Protein AF-A0A1J8P2B6-F1 (afdb_monomer_lite)

Organism: NCBI:txid2360

Radius of gyration: 24.92 Å; chains: 1; bounding box: 61×34×61 Å

pLDDT: mean 89.28, std 10.42, range [43.06, 98.06]

Sequence (204 aa):
KIKVTLTLNEAVTLAKVGSNKIMIAGKAFLLTGENNTSTNTLEFVYTIQANDTIGTKDFNIDNQYDITLTDVKDTDGNNIDFSSITSPIQFSKTSLDTNFDIGGGNRITRTNNTYEKTSGAGWNADVTSAKGFVNDGYVIAKIGALGKSMMLGLSSDDTDNSYGSIDYALYADGGIGSKFVIYENGDREKDTGVAYAIGDYMNV

Foldseek 3Di:
DDKDKDFAPFKWFDDPFQPWFAAFLNDTFTWDDDGRDIDRMTMTHDDDDPPDDGDPQRPKPAAPRRGDDDQTATPVSDTDDPNPNPGIPDPPPPPPPQVKDKFLPPQWDDDPPDIDRNDDDAQRIDIHGPDDDDPDDKDKDFAADALDKDKDADAPDPPGSGCLRGQWIWIQHNPVPRFTFIDGNNHTDDTPVDHDDGGDMDMD

Secondary structure (DSSP, 8-state):
-EEEEEEEEEEEE--STTT-EEEETTEEEEE-S-TT-EEEEEEEEE-PPTT----GGGGSB-STTSEE-SS-EETTSPBP--TT--S-B----------EEE-SSTTEEEETTEEEE-S-SSS---EEES---SSS---EEE---SS--EEEEE-S---SSSGGG-SEEEEEEGGGTSEEEEEETTEEEEEEEEE--TT-EEE-

Structure (mmCIF, N/CA/C/O backbone):
data_AF-A0A1J8P2B6-F1
#
_entry.id   AF-A0A1J8P2B6-F1
#
loop_
_atom_site.group_PDB
_atom_site.id
_atom_site.type_symbol
_atom_site.label_atom_id
_atom_site.label_alt_id
_atom_site.label_comp_id
_atom_site.label_asym_id
_atom_site.label_entity_id
_atom_site.label_seq_id
_atom_site.pdbx_PDB_ins_code
_atom_site.Cartn_x
_atom_site.Cartn_y
_atom_site.Cartn_z
_atom_site.occupancy
_atom_site.B_iso_or_equiv
_atom_site.auth_seq_id
_atom_site.auth_comp_id
_atom_site.auth_asym_id
_atom_site.auth_atom_id
_atom_site.pdbx_PDB_model_num
ATOM 1 N N . LYS A 1 1 ? 0.838 -4.331 27.015 1.00 85.81 1 LYS A N 1
ATOM 2 C CA . LYS A 1 1 ? -0.589 -4.476 26.634 1.00 85.81 1 LYS A CA 1
ATOM 3 C C . LYS A 1 1 ? -0.761 -3.823 25.276 1.00 85.81 1 LYS A C 1
ATOM 5 O O . LYS A 1 1 ? -0.204 -2.746 25.105 1.00 85.81 1 LYS A O 1
ATOM 10 N N . ILE A 1 2 ? -1.458 -4.464 24.343 1.00 89.50 2 ILE A N 1
ATOM 11 C CA . ILE A 1 2 ? -1.826 -3.847 23.063 1.00 89.50 2 ILE A CA 1
ATOM 12 C C . ILE A 1 2 ? -3.260 -3.342 23.191 1.00 89.50 2 ILE A C 1
ATOM 14 O O . ILE A 1 2 ? -4.091 -4.002 23.822 1.00 89.50 2 ILE A O 1
ATOM 18 N N . LYS A 1 3 ? -3.506 -2.160 22.627 1.00 93.19 3 LYS A N 1
ATOM 19 C CA . LYS A 1 3 ? -4.821 -1.533 22.536 1.00 93.19 3 LYS A CA 1
ATOM 20 C C . LYS A 1 3 ? -5.216 -1.417 21.071 1.00 93.19 3 LYS A C 1
ATOM 22 O O . LYS A 1 3 ? -4.383 -1.031 20.253 1.00 93.19 3 LYS A O 1
ATOM 27 N N . VAL A 1 4 ? -6.467 -1.732 20.773 1.00 93.06 4 VAL A N 1
ATOM 28 C CA . VAL A 1 4 ? -7.085 -1.527 19.462 1.00 93.06 4 VAL A CA 1
ATOM 29 C C . VAL A 1 4 ? -8.342 -0.705 19.670 1.00 93.06 4 VAL A C 1
ATOM 31 O O . VAL A 1 4 ? -9.144 -1.032 20.541 1.00 93.06 4 VAL A O 1
ATOM 34 N N . THR A 1 5 ? -8.507 0.349 18.880 1.00 94.44 5 THR A N 1
ATOM 35 C CA . THR A 1 5 ? -9.657 1.247 18.982 1.00 94.44 5 THR A CA 1
ATOM 36 C C . THR A 1 5 ? -10.438 1.216 17.681 1.00 94.44 5 THR A C 1
ATOM 38 O O . THR A 1 5 ? -9.877 1.501 16.624 1.00 94.44 5 THR A O 1
ATOM 41 N N . LEU A 1 6 ? -11.728 0.893 17.762 1.00 91.94 6 LEU A N 1
ATOM 42 C CA . LEU A 1 6 ? -12.672 1.113 16.669 1.00 91.94 6 LEU A CA 1
ATOM 43 C C . LEU A 1 6 ? -13.326 2.474 16.875 1.00 91.94 6 LEU A C 1
ATOM 45 O O . LEU A 1 6 ? -13.919 2.712 17.926 1.00 91.94 6 LEU A O 1
ATOM 49 N N . THR A 1 7 ? -13.220 3.350 15.883 1.00 92.19 7 THR A N 1
ATOM 50 C CA . THR A 1 7 ? -13.929 4.631 15.868 1.00 92.19 7 THR A CA 1
ATOM 51 C C . THR A 1 7 ? -15.185 4.482 15.028 1.00 92.19 7 THR A C 1
ATOM 53 O O . THR A 1 7 ? -15.129 3.991 13.902 1.00 92.19 7 THR A O 1
ATOM 56 N N . LEU A 1 8 ? -16.308 4.909 15.582 1.00 90.06 8 LEU A N 1
ATOM 57 C CA . LEU A 1 8 ? -17.627 4.829 14.981 1.00 90.06 8 LEU A CA 1
ATOM 58 C C . LEU A 1 8 ? -18.066 6.231 14.550 1.00 90.06 8 LEU A C 1
ATOM 60 O O . LEU A 1 8 ? -17.819 7.223 15.239 1.00 90.06 8 LEU A O 1
ATOM 64 N N . ASN A 1 9 ? -18.729 6.310 13.400 1.00 86.62 9 ASN A N 1
ATOM 65 C CA . ASN A 1 9 ? -19.345 7.539 12.896 1.00 86.62 9 ASN A CA 1
ATOM 66 C C . ASN A 1 9 ? -20.586 7.952 13.704 1.00 86.62 9 ASN A C 1
ATOM 68 O O . ASN A 1 9 ? -21.011 9.101 13.621 1.00 86.62 9 ASN A O 1
ATOM 72 N N . GLU A 1 10 ? -21.130 7.034 14.498 1.00 88.69 10 GLU A N 1
ATOM 73 C CA . GLU A 1 10 ? -22.276 7.239 15.372 1.00 88.69 10 GLU A CA 1
ATOM 74 C C . GLU A 1 10 ? -21.954 6.779 16.799 1.00 88.69 10 GLU A C 1
ATOM 76 O O . GLU A 1 10 ? -21.106 5.909 17.014 1.00 88.69 10 GLU A O 1
ATOM 81 N N . ALA A 1 11 ? -22.588 7.415 17.785 1.00 91.69 11 ALA A N 1
ATOM 82 C CA . ALA A 1 11 ? -22.408 7.055 19.181 1.00 91.69 11 ALA A CA 1
ATOM 83 C C . ALA A 1 11 ? -23.151 5.755 19.502 1.00 91.69 11 ALA A C 1
ATOM 85 O O . ALA A 1 11 ? -24.275 5.531 19.057 1.00 91.69 11 ALA A O 1
ATOM 86 N N . VAL A 1 12 ? -22.535 4.924 20.335 1.00 95.81 12 VAL A N 1
ATOM 87 C CA . VAL A 1 12 ? -23.112 3.669 20.809 1.00 95.81 12 VAL A CA 1
ATOM 88 C C . VAL A 1 12 ? -23.023 3.588 22.323 1.00 95.81 12 VAL A C 1
ATOM 90 O O . VAL A 1 12 ? -22.132 4.161 22.951 1.00 95.81 12 VAL A O 1
ATOM 93 N N . THR A 1 13 ? -23.949 2.852 22.918 1.00 97.19 13 THR A N 1
ATOM 94 C CA . THR A 1 13 ? -23.970 2.556 24.345 1.00 97.19 13 THR A CA 1
ATOM 95 C C . THR A 1 13 ? -23.213 1.260 24.599 1.00 97.19 13 THR A C 1
ATOM 97 O O . THR A 1 13 ? -23.571 0.203 24.073 1.00 97.19 13 THR A O 1
ATOM 100 N N . LEU A 1 14 ? -22.164 1.332 25.419 1.00 97.44 14 LEU A N 1
ATOM 101 C CA . LEU A 1 14 ? -21.391 0.162 25.815 1.00 97.44 14 LEU A CA 1
ATOM 102 C C . LEU A 1 14 ? -22.247 -0.797 26.643 1.00 97.44 14 LEU A C 1
ATOM 104 O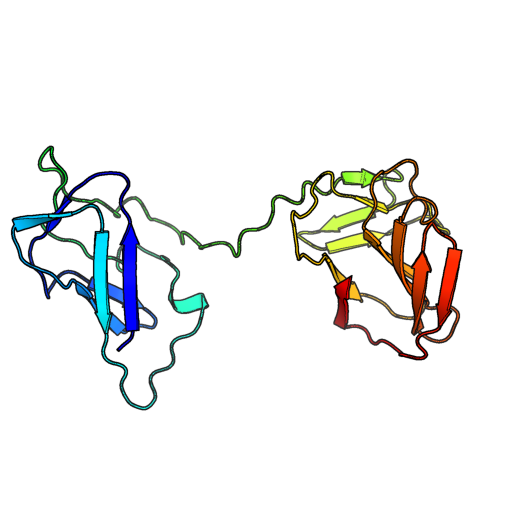 O . LEU A 1 14 ? -22.939 -0.401 27.578 1.00 97.44 14 LEU A O 1
ATOM 108 N N . ALA A 1 15 ? -22.128 -2.084 26.357 1.00 96.62 15 ALA A N 1
ATOM 109 C CA . ALA A 1 15 ? -22.696 -3.151 27.164 1.00 96.62 15 ALA A CA 1
ATOM 110 C C . ALA A 1 15 ? -21.733 -4.332 27.186 1.00 96.62 15 ALA A C 1
ATOM 112 O O . ALA A 1 15 ? -20.833 -4.423 26.348 1.00 96.62 15 ALA A O 1
ATOM 113 N N . LYS A 1 16 ? -21.928 -5.247 28.143 1.00 96.19 16 LYS A N 1
ATOM 114 C CA . LYS A 1 16 ? -21.155 -6.494 28.268 1.00 96.19 16 LYS A CA 1
ATOM 115 C C . LYS A 1 16 ? -19.634 -6.276 28.134 1.00 96.19 16 LYS A C 1
ATOM 117 O O . LYS A 1 16 ? -18.927 -7.086 27.524 1.00 96.19 16 LYS A O 1
ATOM 122 N N . VAL A 1 17 ? -19.127 -5.179 28.709 1.00 96.88 17 VAL A N 1
ATOM 123 C CA . VAL A 1 17 ? -17.687 -4.891 28.797 1.00 96.88 17 VAL A CA 1
ATOM 124 C C . VAL A 1 17 ? -16.968 -6.096 29.418 1.00 96.88 17 VAL A C 1
ATOM 126 O O . VAL A 1 17 ? -17.463 -6.712 30.363 1.00 96.88 17 VAL A O 1
ATOM 129 N N . GLY A 1 18 ? -15.828 -6.481 28.841 1.00 96.19 18 GLY A N 1
ATOM 130 C CA . GLY A 1 18 ? -15.086 -7.693 29.200 1.00 96.19 18 GLY A CA 1
ATOM 131 C C . GLY A 1 18 ? -15.565 -8.988 28.528 1.00 96.19 18 GLY A C 1
ATOM 132 O O . GLY A 1 18 ? -14.848 -9.982 28.588 1.00 96.19 18 GLY A O 1
ATOM 133 N N . SER A 1 19 ? -16.733 -8.999 27.873 1.00 95.75 19 SER A N 1
ATOM 134 C CA . SER A 1 19 ? -17.217 -10.152 27.084 1.00 95.75 19 SER A CA 1
ATOM 135 C C . SER A 1 19 ? -17.173 -9.892 25.580 1.00 95.75 19 SER A C 1
ATOM 137 O O . SER A 1 19 ? -16.807 -10.780 24.810 1.00 95.75 19 SER A O 1
ATOM 139 N N . ASN A 1 20 ? -17.520 -8.670 25.1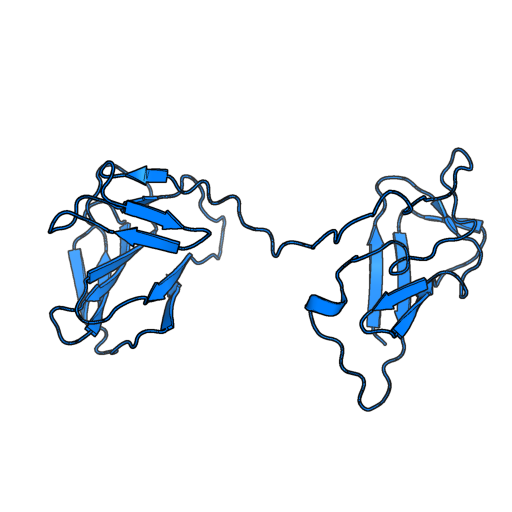68 1.00 96.25 20 ASN A N 1
ATOM 140 C CA . ASN A 1 20 ? -17.340 -8.219 23.790 1.00 96.25 20 ASN A CA 1
ATOM 141 C C . ASN A 1 20 ? -15.858 -8.215 23.424 1.00 96.25 20 ASN A C 1
ATOM 143 O O . ASN A 1 20 ? -15.010 -7.885 24.260 1.00 96.25 20 ASN A O 1
ATOM 147 N N . LYS A 1 21 ? -15.539 -8.617 22.194 1.00 95.88 21 LYS A N 1
ATOM 148 C CA . LYS A 1 21 ? -14.157 -8.903 21.812 1.00 95.88 21 LYS A CA 1
ATOM 149 C C . LYS A 1 21 ? -13.880 -8.677 20.337 1.00 95.88 21 LYS A C 1
ATOM 151 O O . LYS A 1 21 ? -14.782 -8.783 19.509 1.00 95.88 21 LYS A O 1
ATOM 156 N N . ILE A 1 22 ? -12.603 -8.486 20.038 1.00 94.50 22 ILE A N 1
ATOM 157 C CA . ILE A 1 22 ? -12.046 -8.701 18.705 1.00 94.50 22 ILE A CA 1
ATOM 158 C C . ILE A 1 22 ? -11.027 -9.847 18.756 1.00 94.50 22 ILE A C 1
ATOM 160 O O . ILE A 1 22 ? -10.340 -10.023 19.769 1.00 94.50 22 ILE A O 1
ATOM 164 N N . MET A 1 23 ? -10.948 -10.648 17.697 1.00 92.88 23 MET A N 1
ATOM 165 C CA . MET A 1 23 ? -9.997 -11.751 17.566 1.00 92.88 23 MET A CA 1
ATOM 166 C C . MET A 1 23 ? -8.846 -11.328 16.653 1.00 92.88 23 MET A C 1
ATOM 168 O O . MET A 1 23 ? -9.063 -11.021 15.491 1.00 92.88 23 MET A O 1
ATOM 172 N N . ILE A 1 24 ? -7.618 -11.331 17.172 1.00 91.00 24 ILE A N 1
ATOM 173 C CA . ILE A 1 24 ? -6.398 -10.985 16.420 1.00 91.00 24 ILE A CA 1
ATOM 174 C C . ILE A 1 24 ? -5.383 -12.096 16.661 1.00 91.00 24 ILE A C 1
ATOM 176 O O . ILE A 1 24 ? -5.066 -12.395 17.813 1.00 91.00 24 ILE A O 1
ATOM 180 N N . ALA A 1 25 ? -4.895 -12.740 15.599 1.00 90.06 25 ALA A N 1
ATOM 181 C CA . ALA A 1 25 ? -3.984 -13.894 15.683 1.00 90.06 25 ALA A CA 1
ATOM 182 C C . ALA A 1 25 ? -4.503 -15.011 16.623 1.00 90.06 25 ALA A C 1
ATOM 184 O O . ALA A 1 25 ? -3.749 -15.623 17.385 1.00 90.06 25 ALA A O 1
ATOM 185 N N . GLY A 1 26 ? -5.823 -15.232 16.644 1.00 90.62 26 GLY A N 1
ATOM 186 C CA . GLY A 1 26 ? -6.473 -16.185 17.553 1.00 90.62 26 GLY A CA 1
ATOM 187 C C . GLY A 1 26 ? -6.520 -15.752 19.027 1.00 90.62 26 GLY A C 1
ATOM 188 O O . GLY A 1 26 ? -6.878 -16.558 19.887 1.00 90.62 26 GLY A O 1
ATOM 189 N N . LYS A 1 27 ? -6.178 -14.499 19.351 1.00 93.12 27 LYS A N 1
ATOM 190 C CA . LYS A 1 27 ? -6.245 -13.929 20.706 1.00 93.12 27 LYS A CA 1
ATOM 191 C C . LYS A 1 27 ? -7.474 -13.041 20.852 1.00 93.12 27 LYS A C 1
ATOM 193 O O . LYS A 1 27 ? -7.736 -12.211 19.990 1.00 93.12 27 LYS A O 1
ATOM 198 N N . ALA A 1 28 ? -8.193 -13.186 21.963 1.00 95.31 28 ALA A N 1
ATOM 199 C CA . ALA A 1 28 ? -9.337 -12.340 22.284 1.00 95.31 28 ALA A CA 1
ATOM 200 C C . ALA A 1 28 ? -8.873 -11.051 22.975 1.00 95.31 28 ALA A C 1
ATOM 202 O O . ALA A 1 28 ? -8.413 -11.074 24.120 1.00 95.31 28 ALA A O 1
ATOM 203 N N . PHE A 1 29 ? -9.020 -9.927 22.287 1.00 96.88 29 PHE A N 1
ATOM 204 C CA . PHE A 1 29 ? -8.887 -8.597 22.863 1.00 96.88 29 PHE A CA 1
ATOM 205 C C . PHE A 1 29 ? -10.258 -8.195 23.382 1.00 96.88 29 PHE A C 1
ATOM 207 O O . PHE A 1 29 ? -11.225 -8.183 22.623 1.00 96.88 29 PHE A O 1
ATOM 214 N N . LEU A 1 30 ? -10.356 -7.903 24.673 1.00 97.88 30 LEU A N 1
ATOM 215 C CA . LEU A 1 30 ? -11.641 -7.690 25.333 1.00 97.88 30 LEU A CA 1
ATOM 216 C C . LEU A 1 30 ? -11.968 -6.202 25.390 1.00 97.88 30 LEU A C 1
ATOM 218 O O . LEU A 1 30 ? -11.081 -5.391 25.665 1.00 97.88 30 LEU A O 1
ATOM 222 N N . LEU A 1 31 ? -13.238 -5.871 25.156 1.00 98.06 31 LEU A N 1
ATOM 223 C CA . LEU A 1 31 ? -13.767 -4.517 25.276 1.00 98.06 31 LEU A CA 1
ATOM 224 C C . LEU A 1 31 ? -13.522 -3.998 26.695 1.00 98.06 31 LEU A C 1
ATOM 226 O O . LEU A 1 31 ? -13.827 -4.692 27.670 1.00 98.06 31 LEU A O 1
ATOM 230 N N . THR A 1 32 ? -13.009 -2.778 26.799 1.00 97.75 32 THR A N 1
ATOM 231 C CA . THR A 1 32 ? -12.826 -2.032 28.047 1.00 97.75 32 THR A CA 1
ATOM 232 C C . THR A 1 32 ? -13.800 -0.853 28.119 1.00 97.75 32 THR A C 1
ATOM 234 O O . THR A 1 32 ? -14.483 -0.529 27.149 1.00 97.75 32 THR A O 1
ATOM 237 N N . GLY A 1 33 ? -13.900 -0.231 29.296 1.00 96.56 33 GLY A N 1
ATOM 238 C CA . GLY A 1 33 ? -14.808 0.887 29.559 1.00 96.56 33 GLY A CA 1
ATOM 239 C C . GLY A 1 33 ? -15.795 0.577 30.680 1.00 96.56 33 GLY A C 1
ATOM 240 O O . GLY A 1 33 ? -15.552 -0.300 31.509 1.00 96.56 33 GLY A O 1
ATOM 241 N N . GLU A 1 34 ? -16.906 1.302 30.701 1.00 97.56 34 GLU A N 1
ATOM 242 C CA . GLU A 1 34 ? -17.990 1.131 31.665 1.00 97.56 34 GLU A CA 1
ATOM 243 C C . GLU A 1 34 ? -19.299 0.858 30.912 1.00 97.56 34 GLU A C 1
ATOM 245 O O . GLU A 1 34 ? -19.566 1.436 29.859 1.00 97.56 34 GLU A O 1
ATOM 250 N N . ASN A 1 35 ? -20.105 -0.085 31.408 1.00 97.31 35 ASN A N 1
ATOM 251 C CA . ASN A 1 35 ? -21.402 -0.371 30.794 1.00 97.31 35 ASN A CA 1
ATOM 252 C C . ASN A 1 35 ? -22.323 0.853 30.919 1.00 97.31 35 ASN A C 1
ATOM 254 O O . ASN A 1 35 ? -22.319 1.539 31.939 1.00 97.31 35 ASN A O 1
ATOM 258 N N . ASN A 1 36 ? -23.182 1.054 29.923 1.00 96.50 36 ASN A N 1
ATOM 259 C CA . ASN A 1 36 ? -24.103 2.184 29.778 1.00 96.50 36 ASN A CA 1
ATOM 260 C C . ASN A 1 36 ? -23.432 3.530 29.460 1.00 96.50 36 ASN A C 1
ATOM 262 O O . ASN A 1 36 ? -24.108 4.557 29.414 1.00 96.50 36 ASN A O 1
ATOM 266 N N . THR A 1 37 ? -22.122 3.550 29.202 1.00 97.56 37 THR A N 1
ATOM 267 C CA . THR A 1 37 ? -21.448 4.738 28.671 1.00 97.56 37 THR A CA 1
ATOM 268 C C . THR A 1 37 ? -21.761 4.901 27.187 1.00 97.56 37 THR A C 1
ATOM 270 O O . THR A 1 37 ? -21.592 3.959 26.416 1.00 97.56 37 THR A O 1
ATOM 273 N N . SER A 1 38 ? -22.177 6.104 26.785 1.00 96.56 38 SER A N 1
ATOM 274 C CA . SER A 1 38 ? -22.273 6.489 25.375 1.00 96.56 38 SER A CA 1
ATOM 275 C C . SER A 1 38 ? -20.911 6.958 24.863 1.00 96.56 38 SER A C 1
ATOM 277 O O . SER A 1 38 ? -20.234 7.750 25.524 1.00 96.56 38 SER A O 1
ATOM 279 N N . THR A 1 39 ? -20.481 6.440 23.716 1.00 96.94 39 THR A N 1
ATOM 280 C CA . THR A 1 39 ? -19.164 6.717 23.133 1.00 96.94 39 THR A CA 1
ATOM 281 C C . THR A 1 39 ? -19.168 6.493 21.624 1.00 96.94 39 THR A C 1
ATOM 283 O O . THR A 1 39 ? -19.911 5.666 21.108 1.00 96.94 39 THR A O 1
ATOM 286 N N . ASN A 1 40 ? -18.283 7.185 20.913 1.00 96.00 40 ASN A N 1
ATOM 287 C CA . ASN A 1 40 ? -17.989 6.938 19.498 1.00 96.00 40 ASN A CA 1
ATOM 288 C C . ASN A 1 40 ? -16.766 6.029 19.314 1.00 96.00 40 ASN A C 1
ATOM 290 O O . ASN A 1 40 ? -16.273 5.872 18.200 1.00 96.00 40 ASN A O 1
ATOM 294 N N . THR A 1 41 ? -16.219 5.470 20.395 1.00 95.69 41 THR A N 1
ATOM 295 C CA . THR A 1 41 ? -15.043 4.600 20.341 1.00 95.69 41 THR A CA 1
ATOM 296 C C . THR A 1 41 ? -15.226 3.337 21.169 1.00 95.69 41 THR A C 1
ATOM 298 O O . THR A 1 41 ? -15.752 3.373 22.281 1.00 95.69 41 THR A O 1
ATOM 301 N N . LEU A 1 42 ? -14.745 2.216 20.632 1.00 96.44 42 LEU A N 1
ATOM 302 C CA . LEU A 1 42 ? -14.662 0.932 21.322 1.00 96.44 42 LEU A CA 1
ATOM 303 C C . LEU A 1 42 ? -13.184 0.569 21.497 1.00 96.44 42 LEU A C 1
ATOM 305 O O . LEU A 1 42 ? -12.490 0.333 20.507 1.00 96.44 42 LEU A O 1
ATOM 309 N N . GLU A 1 43 ? -12.692 0.536 22.737 1.00 97.50 43 GLU A N 1
ATOM 310 C CA . GLU A 1 43 ? -11.313 0.140 23.050 1.00 97.50 43 GLU A CA 1
ATOM 311 C C . GLU A 1 43 ? -11.263 -1.342 23.446 1.00 97.50 43 GLU A C 1
ATOM 313 O O . GLU A 1 43 ? -11.948 -1.775 24.370 1.00 97.50 43 GLU A O 1
ATOM 318 N N . PHE A 1 44 ? -10.417 -2.120 22.776 1.00 97.38 44 PHE A N 1
ATOM 319 C CA . PHE A 1 44 ? -10.171 -3.526 23.077 1.00 97.38 44 PHE A CA 1
ATOM 320 C C . PHE A 1 44 ? -8.725 -3.726 23.506 1.00 97.38 44 PHE A C 1
ATOM 322 O O . PHE A 1 44 ? -7.792 -3.220 22.875 1.00 97.38 44 PHE A O 1
ATOM 329 N N . VAL A 1 45 ? -8.523 -4.491 24.577 1.00 96.69 45 VAL A N 1
ATOM 330 C CA . VAL A 1 45 ? -7.200 -4.672 25.177 1.00 96.69 45 VAL A CA 1
ATOM 331 C C . VAL A 1 45 ? -6.850 -6.143 25.305 1.00 96.69 45 VAL A C 1
ATOM 333 O O . VAL A 1 45 ? -7.649 -6.961 25.761 1.00 96.69 45 VAL A O 1
ATOM 336 N N . TYR A 1 46 ? -5.598 -6.458 24.976 1.00 96.81 46 TYR A N 1
ATOM 337 C CA . TYR A 1 46 ? -4.983 -7.745 25.270 1.00 96.81 46 TYR A CA 1
ATOM 338 C C . TYR A 1 46 ? -3.628 -7.563 25.963 1.00 96.81 46 TYR A C 1
ATOM 340 O O . TYR A 1 46 ? -2.835 -6.658 25.662 1.00 96.81 46 TYR A O 1
ATOM 348 N N . THR A 1 47 ? -3.356 -8.431 26.935 1.00 95.44 47 THR A N 1
ATOM 349 C CA . THR A 1 47 ? -2.055 -8.488 27.606 1.00 95.44 47 THR A CA 1
ATOM 350 C C . THR A 1 47 ? -1.217 -9.561 26.934 1.00 95.44 47 THR A C 1
ATOM 352 O O . THR A 1 47 ? -1.518 -10.740 27.079 1.00 95.44 47 THR A O 1
ATOM 355 N N . ILE A 1 48 ? -0.174 -9.130 26.226 1.00 91.62 48 ILE A N 1
ATOM 356 C CA . ILE A 1 48 ? 0.768 -10.003 25.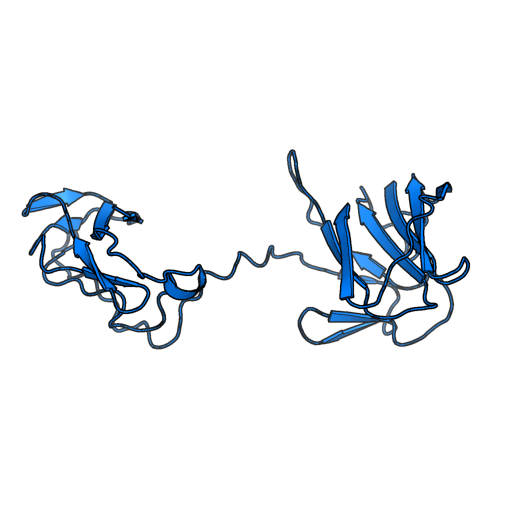522 1.00 91.62 48 ILE A CA 1
ATOM 357 C C . ILE A 1 48 ? 1.431 -10.972 26.496 1.00 91.62 48 ILE A C 1
ATOM 359 O O . ILE A 1 48 ? 1.892 -10.566 27.565 1.00 91.62 48 ILE A O 1
ATOM 363 N N . GLN A 1 49 ? 1.463 -12.235 26.098 1.00 93.00 49 GLN A N 1
ATOM 364 C CA . GLN A 1 49 ? 2.134 -13.334 26.771 1.00 93.00 49 GLN A CA 1
ATOM 365 C C . GLN A 1 49 ? 3.459 -13.651 26.066 1.00 93.00 49 GLN A C 1
ATOM 367 O O . GLN A 1 49 ? 3.684 -13.287 24.908 1.00 93.00 49 GLN A O 1
ATOM 372 N N . ALA A 1 50 ? 4.358 -14.344 26.766 1.00 92.25 50 ALA A N 1
ATOM 373 C CA . ALA A 1 50 ? 5.584 -14.838 26.150 1.00 92.25 50 ALA A CA 1
ATOM 374 C C . ALA A 1 50 ? 5.248 -15.738 24.946 1.00 92.25 50 ALA A C 1
ATOM 376 O O . ALA A 1 50 ? 4.379 -16.603 25.042 1.00 92.25 50 ALA A O 1
ATOM 377 N N . ASN A 1 51 ? 5.975 -15.550 23.840 1.00 90.00 51 ASN A N 1
ATOM 378 C CA . ASN A 1 51 ? 5.811 -16.269 22.568 1.00 90.00 51 ASN A CA 1
ATOM 379 C C . ASN A 1 51 ? 4.540 -15.947 21.765 1.00 90.00 51 ASN A C 1
ATOM 381 O O . ASN A 1 51 ? 4.268 -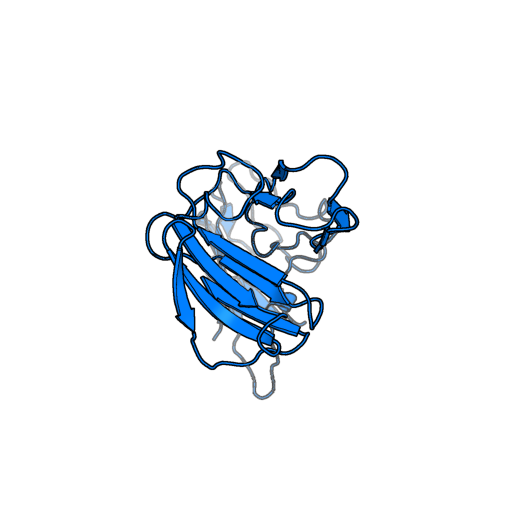16.623 20.770 1.00 90.00 51 ASN A O 1
ATOM 385 N N . ASP A 1 52 ? 3.775 -14.918 22.130 1.00 92.19 52 ASP A N 1
ATOM 386 C CA . ASP A 1 52 ? 2.739 -14.426 21.226 1.00 92.19 52 ASP A CA 1
ATOM 387 C C . ASP A 1 52 ? 3.365 -13.903 19.928 1.00 92.19 52 ASP A C 1
ATOM 389 O O . ASP A 1 52 ? 4.320 -13.127 19.936 1.00 92.19 52 ASP A O 1
ATOM 393 N N . THR A 1 53 ? 2.797 -14.329 18.803 1.00 90.31 53 THR A N 1
ATOM 394 C CA . THR A 1 53 ? 3.147 -13.840 17.468 1.00 90.31 53 THR A CA 1
ATOM 395 C C . THR A 1 53 ? 1.933 -13.104 16.922 1.00 90.31 53 THR A C 1
ATOM 397 O O . THR A 1 53 ? 0.896 -13.723 16.705 1.00 90.31 53 THR A O 1
ATOM 400 N N . ILE A 1 54 ? 2.051 -11.787 16.748 1.00 88.62 54 ILE A N 1
ATOM 401 C CA . ILE A 1 54 ? 1.012 -10.933 16.163 1.00 88.62 54 ILE A CA 1
ATOM 402 C C . ILE A 1 54 ? 1.668 -10.137 15.036 1.00 88.62 54 ILE A C 1
ATOM 404 O O . ILE A 1 54 ? 2.518 -9.280 15.286 1.00 88.62 54 ILE A O 1
ATOM 408 N N . GLY A 1 55 ? 1.317 -10.463 13.798 1.00 84.12 55 GLY A N 1
ATOM 409 C CA . GLY A 1 55 ? 1.781 -9.792 12.591 1.00 84.12 55 GLY A CA 1
ATOM 410 C C . GLY A 1 55 ? 0.744 -8.822 12.031 1.00 84.12 55 GLY A C 1
ATOM 411 O O . GLY A 1 55 ? -0.405 -8.775 12.457 1.00 84.12 55 GLY A O 1
ATOM 412 N N . THR A 1 56 ? 1.139 -8.055 11.017 1.00 79.06 56 THR A N 1
ATOM 413 C CA . THR A 1 56 ? 0.273 -7.050 10.375 1.00 79.06 56 THR A CA 1
ATOM 414 C C . THR A 1 56 ? -0.978 -7.647 9.732 1.00 79.06 56 THR A C 1
ATOM 416 O O . THR A 1 56 ? -2.037 -7.037 9.789 1.00 79.06 56 THR A O 1
ATOM 419 N N . LYS A 1 57 ? -0.875 -8.854 9.162 1.00 81.19 57 LYS A N 1
ATOM 420 C CA . LYS A 1 57 ? -2.006 -9.573 8.553 1.00 81.19 57 LYS A CA 1
ATOM 421 C C . LYS A 1 57 ? -3.094 -9.967 9.556 1.00 81.19 57 LYS A C 1
ATOM 423 O O . LYS A 1 57 ? -4.231 -10.164 9.158 1.00 81.19 57 LYS A O 1
ATOM 428 N N . ASP A 1 58 ? -2.739 -10.097 10.834 1.00 86.25 58 ASP A N 1
ATOM 429 C CA . ASP A 1 58 ? -3.639 -10.624 11.859 1.00 86.25 58 ASP A CA 1
ATOM 430 C C . ASP A 1 58 ? -4.647 -9.569 12.349 1.00 86.25 58 ASP A C 1
ATOM 432 O O . ASP A 1 58 ? -5.528 -9.891 13.140 1.00 86.25 58 ASP A O 1
ATOM 436 N N . PHE A 1 59 ? -4.508 -8.317 11.893 1.00 85.81 59 PHE A N 1
ATOM 437 C CA . PHE A 1 59 ? -5.421 -7.204 12.170 1.00 85.81 59 PHE A CA 1
ATOM 438 C C . PHE A 1 59 ? -6.518 -7.034 11.105 1.00 85.81 59 PHE A C 1
ATOM 440 O O . PHE A 1 59 ? -7.294 -6.082 11.182 1.00 85.81 59 PHE A O 1
ATOM 447 N N . ASN A 1 60 ? -6.581 -7.914 10.102 1.00 81.56 60 ASN A N 1
ATOM 448 C CA . ASN A 1 60 ? -7.673 -7.911 9.132 1.00 81.56 60 ASN A CA 1
ATOM 449 C C . ASN A 1 60 ? -8.983 -8.393 9.775 1.00 81.56 60 ASN A C 1
ATOM 451 O O . ASN A 1 60 ? -8.966 -9.219 10.685 1.00 81.56 60 ASN A O 1
ATOM 455 N N . ILE A 1 61 ? -10.115 -7.889 9.272 1.00 82.81 61 ILE A N 1
ATOM 456 C CA . ILE A 1 61 ? -11.447 -8.415 9.592 1.00 82.81 61 ILE A CA 1
ATOM 457 C C . ILE A 1 61 ? -11.822 -9.349 8.442 1.00 82.81 61 ILE A C 1
ATOM 459 O O . ILE A 1 61 ? -12.321 -8.920 7.399 1.00 82.81 61 ILE A O 1
ATOM 463 N N . ASP A 1 62 ? -11.511 -10.625 8.612 1.00 74.94 62 ASP A N 1
ATOM 464 C CA . ASP A 1 62 ? -11.643 -11.664 7.601 1.00 74.94 62 ASP A CA 1
ATOM 465 C C . ASP A 1 62 ? -13.040 -12.312 7.604 1.00 74.94 62 ASP A C 1
ATOM 467 O O . ASP A 1 62 ? -13.479 -12.846 6.582 1.00 74.94 62 ASP A O 1
ATOM 471 N N . ASN A 1 63 ? -13.741 -12.290 8.744 1.00 79.00 63 ASN A N 1
ATOM 472 C CA . ASN A 1 63 ? -15.062 -12.903 8.911 1.00 79.00 63 ASN A CA 1
ATOM 473 C C . ASN A 1 63 ? -15.848 -12.339 10.120 1.00 79.00 63 ASN A C 1
ATOM 475 O O . ASN A 1 63 ? -15.308 -11.638 10.975 1.00 79.00 63 ASN A O 1
ATOM 479 N N . GLN A 1 64 ? -17.127 -12.715 10.238 1.00 76.62 64 GLN A N 1
ATOM 480 C CA . GLN A 1 64 ? -18.033 -12.270 11.313 1.00 76.62 64 GLN A CA 1
ATOM 481 C C . GLN A 1 64 ? -17.598 -12.628 12.752 1.00 76.62 64 GLN A C 1
ATOM 483 O O . GLN A 1 64 ? -18.161 -12.100 13.707 1.00 76.62 64 GLN A O 1
ATOM 488 N N . TYR A 1 65 ? -16.645 -13.544 12.944 1.00 81.56 65 TYR A N 1
ATOM 489 C CA . TYR A 1 65 ? -16.155 -13.928 14.273 1.00 81.56 65 TYR A CA 1
ATOM 490 C C . TYR A 1 65 ? -14.978 -13.073 14.747 1.00 81.56 65 TYR A C 1
ATOM 492 O O . TYR A 1 65 ? -14.613 -13.149 15.925 1.00 81.56 65 TYR A O 1
ATOM 500 N N . ASP A 1 66 ? -14.408 -12.245 13.869 1.00 88.81 66 ASP A N 1
ATOM 501 C CA . ASP A 1 66 ? -13.265 -11.401 14.214 1.00 88.81 66 ASP A CA 1
ATOM 502 C C . ASP A 1 66 ? -13.673 -10.221 15.090 1.00 88.81 66 ASP A C 1
ATOM 504 O O . ASP A 1 66 ? -12.867 -9.737 15.880 1.00 88.81 66 ASP A O 1
ATOM 508 N N . ILE A 1 67 ? -14.938 -9.803 15.024 1.00 90.44 67 ILE A N 1
ATOM 509 C CA . ILE A 1 67 ? -15.527 -8.822 15.932 1.00 90.44 67 ILE A CA 1
ATOM 510 C C . ILE A 1 67 ? -16.833 -9.396 16.470 1.00 90.44 67 ILE A C 1
ATOM 512 O O . ILE A 1 67 ? -17.781 -9.635 15.732 1.00 90.44 67 ILE A O 1
ATOM 516 N N . THR A 1 68 ? -16.902 -9.601 17.783 1.00 90.94 68 THR A N 1
ATOM 517 C CA . THR A 1 68 ? -18.124 -10.033 18.464 1.00 90.94 68 THR A CA 1
ATOM 518 C C . THR A 1 68 ? -18.601 -8.922 19.385 1.00 90.94 68 THR A C 1
ATOM 520 O O . THR A 1 68 ? -18.021 -8.709 20.455 1.00 90.94 68 THR A O 1
ATOM 523 N N . LEU A 1 69 ? -19.675 -8.245 18.975 1.00 91.44 69 LEU A N 1
ATOM 524 C CA . LEU A 1 69 ? -20.403 -7.284 19.797 1.00 91.44 69 LEU A CA 1
ATOM 525 C C . LEU A 1 69 ? -21.793 -7.828 20.109 1.00 91.44 69 LEU A C 1
ATOM 527 O O . LEU A 1 69 ? -22.511 -8.318 19.245 1.00 91.44 69 LEU A O 1
ATOM 531 N N . THR A 1 70 ? -22.173 -7.764 21.372 1.00 91.38 70 THR A N 1
ATOM 532 C CA . THR A 1 70 ? -23.472 -8.181 21.876 1.00 91.38 70 THR A CA 1
ATOM 533 C C . THR A 1 70 ? -23.986 -7.094 22.801 1.00 91.38 70 THR A C 1
ATOM 535 O O . THR A 1 70 ? -23.281 -6.679 23.725 1.00 91.38 70 THR A O 1
ATOM 538 N N . ASP A 1 71 ? -25.216 -6.653 22.542 1.00 92.44 71 ASP A N 1
ATOM 539 C CA . ASP A 1 71 ? -25.927 -5.582 23.252 1.00 92.44 71 ASP A CA 1
ATOM 540 C C . ASP A 1 71 ? -25.235 -4.209 23.253 1.00 92.44 71 ASP A C 1
ATOM 542 O O . ASP A 1 71 ? -25.683 -3.307 23.954 1.00 92.44 71 ASP A O 1
ATOM 546 N N . VAL A 1 72 ? -24.180 -4.023 22.454 1.00 91.75 72 VAL A N 1
ATOM 547 C CA . VAL A 1 72 ? -23.676 -2.685 22.120 1.00 91.75 72 VAL A CA 1
ATOM 548 C C . VAL A 1 72 ? -24.619 -2.101 21.078 1.00 91.75 72 VAL A C 1
ATOM 550 O O . VAL A 1 72 ? -24.774 -2.686 20.002 1.00 91.75 72 VAL A O 1
ATOM 553 N N . LYS A 1 73 ? -25.268 -0.989 21.426 1.00 92.00 73 LYS A N 1
ATOM 554 C CA . LYS A 1 73 ? -26.394 -0.443 20.663 1.00 92.00 73 LYS A CA 1
ATOM 555 C C . LYS A 1 73 ? -26.181 1.000 20.251 1.00 92.00 73 LYS A C 1
ATOM 557 O O . LYS A 1 73 ? -25.603 1.756 21.025 1.00 92.00 73 LYS A O 1
ATOM 562 N N . ASP A 1 74 ? -26.671 1.372 19.077 1.00 90.31 74 ASP A N 1
ATOM 563 C CA . ASP A 1 74 ? -26.741 2.769 18.637 1.00 90.31 74 ASP A CA 1
ATOM 564 C C . ASP A 1 74 ? -27.787 3.578 19.434 1.00 90.31 74 ASP A C 1
ATOM 566 O O . ASP A 1 74 ? -28.398 3.081 20.392 1.00 90.31 74 ASP A O 1
ATOM 570 N N . THR A 1 75 ? -27.984 4.845 19.055 1.00 85.94 75 THR A N 1
ATOM 571 C CA . THR A 1 75 ? -28.971 5.717 19.713 1.00 85.94 75 THR A CA 1
ATOM 572 C C . THR A 1 75 ? -30.423 5.309 19.466 1.00 85.94 75 THR A C 1
ATOM 574 O O . THR A 1 75 ? -31.288 5.646 20.275 1.00 85.94 75 THR A O 1
ATOM 577 N N . ASP A 1 76 ? -30.675 4.532 18.415 1.00 88.00 76 ASP A N 1
ATOM 578 C CA . ASP A 1 76 ? -31.991 4.000 18.057 1.00 88.00 76 ASP A CA 1
ATOM 579 C C . ASP A 1 76 ? -32.269 2.631 18.716 1.00 88.00 76 ASP A C 1
ATOM 581 O O . ASP A 1 76 ? -33.379 2.097 18.640 1.00 88.00 76 ASP A O 1
ATOM 585 N N . GLY A 1 77 ? -31.284 2.069 19.426 1.00 86.56 77 GLY A N 1
ATOM 586 C CA . GLY A 1 77 ? -31.376 0.789 20.123 1.00 86.56 77 GLY A CA 1
ATOM 587 C C . GLY A 1 77 ? -31.066 -0.434 19.253 1.00 86.56 77 GLY A C 1
ATOM 588 O O . GLY A 1 77 ? -31.276 -1.565 19.718 1.00 86.56 77 GLY A O 1
ATOM 589 N N . ASN A 1 78 ? -30.560 -0.237 18.034 1.00 87.81 78 ASN A N 1
ATOM 590 C CA . ASN A 1 78 ? -30.140 -1.317 17.148 1.00 87.81 78 ASN A CA 1
ATOM 591 C C . ASN A 1 78 ? -28.784 -1.862 17.585 1.00 87.81 78 ASN A C 1
ATOM 593 O O . ASN A 1 78 ? -27.895 -1.118 17.994 1.00 87.81 78 ASN A O 1
ATOM 597 N N . ASN A 1 79 ? -28.606 -3.176 17.468 1.00 87.00 79 ASN A N 1
ATOM 598 C CA . ASN A 1 79 ? -27.296 -3.783 17.657 1.00 87.00 79 ASN A CA 1
ATOM 599 C C . ASN A 1 79 ? -26.392 -3.448 16.468 1.00 87.00 79 ASN A C 1
ATOM 601 O O . ASN A 1 79 ? -26.847 -3.428 15.325 1.00 87.00 79 ASN A O 1
ATOM 605 N N . ILE A 1 80 ? -25.098 -3.292 16.731 1.00 84.44 80 ILE A N 1
ATOM 606 C CA . ILE A 1 80 ? -24.098 -3.256 15.663 1.00 84.44 80 ILE A CA 1
ATOM 607 C C . ILE A 1 80 ? -24.022 -4.651 15.030 1.00 84.44 80 ILE A C 1
ATOM 609 O O . ILE A 1 80 ? -23.681 -5.622 15.709 1.00 84.44 80 ILE A O 1
ATOM 613 N N . ASP A 1 81 ? -24.345 -4.745 13.741 1.00 76.81 81 ASP A N 1
ATOM 614 C CA . ASP A 1 81 ? -24.399 -6.005 13.004 1.00 76.81 81 ASP A CA 1
ATOM 615 C C . ASP A 1 81 ? -23.250 -6.120 11.991 1.00 76.81 81 ASP A C 1
ATOM 617 O O . ASP A 1 81 ? -23.127 -5.320 11.064 1.00 76.81 81 ASP A O 1
ATOM 621 N N . PHE A 1 82 ? -22.421 -7.151 12.163 1.00 77.19 82 PHE A N 1
ATOM 622 C CA . PHE A 1 82 ? -21.331 -7.511 11.250 1.00 77.19 82 PHE A CA 1
ATOM 623 C C . PHE A 1 82 ? -21.642 -8.769 10.421 1.00 77.19 82 PHE A C 1
ATOM 625 O O . PHE A 1 82 ? -20.764 -9.275 9.723 1.00 77.19 82 PHE A O 1
ATOM 632 N N . SER A 1 83 ? -22.873 -9.291 10.477 1.00 74.62 83 SER A N 1
ATOM 633 C CA . SER A 1 83 ? -23.281 -10.522 9.780 1.00 74.62 83 SER A CA 1
ATOM 634 C C . SER A 1 83 ? -23.200 -10.423 8.252 1.00 74.62 83 SER A C 1
ATOM 636 O O . SER A 1 83 ? -23.092 -11.438 7.565 1.00 74.62 83 SER A O 1
ATOM 638 N N . SER A 1 84 ? -23.198 -9.203 7.707 1.00 68.94 84 SER A N 1
ATOM 639 C CA . SER A 1 84 ? -23.019 -8.935 6.277 1.00 68.94 84 SER A CA 1
ATOM 640 C C . SER A 1 84 ? -21.564 -9.053 5.801 1.00 68.94 84 SER A C 1
ATOM 642 O O . SER A 1 84 ? -21.320 -9.063 4.593 1.00 68.94 84 SER A O 1
ATOM 644 N N . ILE A 1 85 ? -20.590 -9.185 6.713 1.00 69.94 85 ILE A N 1
ATOM 645 C CA . ILE A 1 85 ? -19.183 -9.429 6.370 1.00 69.94 85 ILE A CA 1
ATOM 646 C C . ILE A 1 85 ? -19.016 -10.904 5.988 1.00 69.94 85 ILE A C 1
ATOM 648 O O . ILE A 1 85 ? -18.719 -11.767 6.816 1.00 69.94 85 ILE A O 1
ATOM 652 N N . THR A 1 86 ? -19.213 -11.200 4.704 1.00 67.81 86 THR A N 1
ATOM 653 C CA . THR A 1 86 ? -19.083 -12.558 4.144 1.00 67.81 86 THR A CA 1
ATOM 654 C C . THR A 1 86 ? -17.712 -12.842 3.530 1.00 67.81 86 THR A C 1
ATOM 656 O O . THR A 1 86 ? -17.442 -13.974 3.133 1.00 67.81 86 THR A O 1
ATOM 659 N N . SER A 1 87 ? -16.865 -11.819 3.426 1.00 66.62 87 SER A N 1
ATOM 660 C CA . SER A 1 87 ? -15.527 -11.879 2.840 1.00 66.62 87 SER A CA 1
ATOM 661 C C . SER A 1 87 ? -14.594 -10.936 3.597 1.00 66.62 87 SER A C 1
ATOM 663 O O . SER A 1 87 ? -15.081 -9.943 4.144 1.00 66.62 87 SER A O 1
ATOM 665 N N . PRO A 1 88 ? -13.272 -11.177 3.570 1.00 64.19 88 PRO A N 1
ATOM 666 C CA . PRO A 1 88 ? -12.316 -10.288 4.200 1.00 64.19 88 PRO A CA 1
ATOM 667 C C . PRO A 1 88 ? -12.457 -8.837 3.763 1.00 64.19 88 PRO A C 1
ATOM 669 O O . PRO A 1 88 ? -12.249 -8.505 2.592 1.00 64.19 88 PRO A O 1
ATOM 672 N N . ILE A 1 89 ? -12.742 -7.961 4.725 1.00 63.69 89 ILE A N 1
ATOM 673 C CA . ILE A 1 89 ? -12.502 -6.531 4.574 1.00 63.69 89 ILE A CA 1
ATOM 674 C C . ILE A 1 89 ? -11.019 -6.360 4.855 1.00 63.69 89 ILE A C 1
ATOM 676 O O . ILE A 1 89 ? -10.584 -6.112 5.981 1.00 63.69 89 ILE A O 1
ATOM 680 N N . GLN A 1 90 ? -10.215 -6.564 3.814 1.00 54.12 90 GLN A N 1
ATOM 681 C CA . GLN A 1 90 ? -8.814 -6.214 3.912 1.00 54.12 90 GLN A CA 1
ATOM 682 C C . GLN A 1 90 ? -8.747 -4.711 4.159 1.00 54.12 90 GLN A C 1
ATOM 684 O O . GLN A 1 90 ? -9.259 -3.921 3.362 1.00 54.12 90 GLN A O 1
ATOM 689 N N . PHE A 1 91 ? -8.053 -4.310 5.225 1.00 50.12 91 PHE A N 1
ATOM 690 C CA . PHE A 1 91 ? -7.395 -3.016 5.223 1.00 50.12 91 PHE A CA 1
ATOM 691 C C . PHE A 1 91 ? -6.342 -3.128 4.133 1.00 50.12 91 PHE A C 1
ATOM 693 O O . PHE A 1 91 ? -5.192 -3.488 4.391 1.00 50.12 91 PHE A O 1
ATOM 700 N N . SER A 1 92 ? -6.762 -2.943 2.875 1.00 43.06 92 SER A N 1
ATOM 701 C CA . SER A 1 92 ? -5.827 -2.819 1.778 1.00 43.06 92 SER A CA 1
ATOM 702 C C . SER A 1 92 ? -4.849 -1.778 2.275 1.00 43.06 92 SER A C 1
ATOM 704 O O . SER A 1 92 ? -5.279 -0.675 2.620 1.00 43.06 92 SER A O 1
ATOM 706 N N . LYS A 1 93 ? -3.571 -2.148 2.401 1.00 44.84 93 LYS A N 1
ATOM 707 C CA . LYS A 1 93 ? -2.472 -1.191 2.400 1.00 44.84 93 LYS A CA 1
ATOM 708 C C . LYS A 1 93 ? -2.861 -0.235 1.301 1.00 44.84 93 LYS A C 1
ATOM 710 O O . LYS A 1 93 ? -2.882 -0.724 0.174 1.00 44.84 93 LYS A O 1
ATOM 715 N N . THR A 1 94 ? -3.363 0.955 1.662 1.00 44.34 94 THR A N 1
ATOM 716 C CA . THR A 1 94 ? -4.201 1.774 0.783 1.00 44.34 94 THR A CA 1
ATOM 717 C C . THR A 1 94 ? -3.519 1.706 -0.553 1.00 44.34 94 THR A C 1
ATOM 719 O O . THR A 1 94 ? -2.373 2.151 -0.651 1.00 44.34 94 THR A O 1
ATOM 722 N N . SER A 1 95 ? -4.102 0.976 -1.514 1.00 49.47 95 SER A N 1
ATOM 723 C CA . SER A 1 95 ? -3.565 1.064 -2.854 1.00 49.47 95 SER A CA 1
ATOM 724 C C . SER A 1 95 ? -3.871 2.509 -3.125 1.00 49.47 95 SER A C 1
ATOM 726 O O . SER A 1 95 ? -5.043 2.855 -3.266 1.00 49.47 95 SER A O 1
ATOM 728 N N . LEU A 1 96 ? -2.850 3.365 -3.005 1.00 53.56 96 LEU A N 1
ATOM 729 C CA . LEU A 1 96 ? -2.930 4.715 -3.506 1.00 53.56 96 LEU A CA 1
ATOM 730 C C . LEU A 1 96 ? -3.535 4.496 -4.877 1.00 53.56 96 LEU A C 1
ATOM 732 O O . LEU A 1 96 ? -3.046 3.654 -5.639 1.00 53.56 96 LEU A O 1
ATOM 736 N N . ASP A 1 97 ? -4.707 5.076 -5.091 1.00 62.44 97 ASP A N 1
ATOM 737 C CA . ASP A 1 97 ? -5.273 5.105 -6.416 1.00 62.44 97 ASP A CA 1
ATOM 738 C C . ASP A 1 97 ? -4.278 5.923 -7.227 1.00 62.44 97 ASP A C 1
ATOM 740 O O . ASP A 1 97 ? -4.303 7.153 -7.229 1.00 62.44 97 ASP A O 1
ATOM 744 N N . THR A 1 98 ? -3.288 5.221 -7.773 1.00 68.69 98 THR A N 1
ATOM 745 C CA . THR A 1 98 ? -2.184 5.825 -8.490 1.00 68.69 98 THR A CA 1
ATOM 746 C C . THR A 1 98 ? -2.678 6.324 -9.830 1.00 68.69 98 THR A C 1
ATOM 748 O O . THR A 1 98 ? -1.958 7.093 -10.446 1.00 68.69 98 THR A O 1
ATOM 751 N N . ASN A 1 99 ? -3.875 5.910 -10.278 1.00 77.44 99 ASN A N 1
ATOM 752 C CA . ASN A 1 99 ? -4.427 6.215 -11.590 1.00 77.44 99 ASN A CA 1
ATOM 753 C C . ASN A 1 99 ? -3.329 6.215 -12.662 1.00 77.44 99 ASN A C 1
ATOM 755 O O . ASN A 1 99 ? -3.087 7.231 -13.306 1.00 77.44 99 ASN A O 1
ATOM 759 N N . PHE A 1 100 ? -2.572 5.112 -12.720 1.00 89.06 100 PHE A N 1
ATOM 760 C CA . PHE A 1 100 ? -1.457 5.008 -13.646 1.00 89.06 100 PHE A CA 1
ATOM 761 C C . PHE A 1 100 ? -1.993 4.977 -15.074 1.00 89.06 100 PHE A C 1
ATOM 763 O O . PHE A 1 100 ? -2.698 4.033 -15.448 1.00 89.06 100 PHE A O 1
ATOM 770 N N . ASP A 1 101 ? -1.615 5.980 -15.850 1.00 91.50 101 ASP A N 1
ATOM 771 C CA . ASP A 1 101 ? -1.910 6.097 -17.264 1.00 91.50 101 ASP A CA 1
ATOM 772 C C . ASP A 1 101 ? -0.753 5.488 -18.063 1.00 91.50 101 ASP A C 1
ATOM 774 O O . ASP A 1 101 ? 0.419 5.620 -17.712 1.00 91.50 101 ASP A O 1
ATOM 778 N N . ILE A 1 102 ? -1.089 4.726 -19.106 1.00 93.94 102 ILE A N 1
ATOM 779 C CA . ILE A 1 102 ? -0.103 4.075 -19.974 1.00 93.94 102 ILE A CA 1
ATOM 780 C C . ILE A 1 102 ? 0.009 4.889 -21.255 1.00 93.94 102 ILE A C 1
ATOM 782 O O . ILE A 1 102 ? -0.935 4.939 -22.051 1.00 93.94 102 ILE A O 1
ATOM 786 N N . GLY A 1 103 ? 1.182 5.469 -21.472 1.00 92.38 103 GLY A N 1
ATOM 787 C CA . GLY A 1 103 ? 1.521 6.170 -22.695 1.00 92.38 103 GLY A CA 1
ATOM 788 C C . GLY A 1 103 ? 2.246 5.283 -23.718 1.00 92.38 103 GLY A C 1
ATOM 789 O O . GLY A 1 103 ? 2.591 4.122 -23.481 1.00 92.38 103 GLY A O 1
ATOM 790 N N . GLY A 1 104 ? 2.444 5.805 -24.929 1.00 88.25 104 GLY A N 1
ATOM 791 C CA . GLY A 1 104 ? 3.181 5.107 -25.985 1.00 88.25 104 GLY A CA 1
ATOM 792 C C . GLY A 1 104 ? 2.402 3.995 -26.701 1.00 88.25 104 GLY A C 1
ATOM 793 O O . GLY A 1 104 ? 3.012 3.158 -27.375 1.00 88.25 104 GLY A O 1
ATOM 794 N N . GLY A 1 105 ? 1.068 3.983 -26.614 1.00 87.81 105 GLY A N 1
ATOM 795 C CA . GLY A 1 105 ? 0.189 3.032 -27.312 1.00 87.81 105 GLY A CA 1
ATOM 796 C C . GLY A 1 105 ? 0.245 1.606 -26.745 1.00 87.81 105 GLY A C 1
ATOM 797 O O . GLY A 1 105 ? 0.522 1.398 -25.571 1.00 87.81 105 GLY A O 1
ATOM 798 N N . ASN A 1 106 ? 0.030 0.583 -27.584 1.00 90.62 106 ASN A N 1
ATOM 799 C CA . ASN A 1 106 ? -0.036 -0.830 -27.155 1.00 90.62 106 ASN A CA 1
ATOM 800 C C . ASN A 1 106 ? 1.348 -1.470 -26.894 1.00 90.62 106 ASN A C 1
ATOM 802 O O . ASN A 1 106 ? 1.567 -2.647 -27.187 1.00 90.62 106 ASN A O 1
ATOM 806 N N . ARG A 1 107 ? 2.315 -0.686 -26.404 1.00 95.50 107 ARG A N 1
ATOM 807 C CA . ARG A 1 107 ? 3.703 -1.119 -26.166 1.00 95.50 107 ARG A CA 1
ATOM 808 C C . ARG A 1 107 ? 3.954 -1.597 -24.742 1.00 95.50 107 ARG A C 1
ATOM 810 O O . ARG A 1 107 ? 5.003 -2.190 -24.500 1.00 95.50 107 ARG A O 1
ATOM 817 N N . ILE A 1 108 ? 3.017 -1.351 -23.828 1.00 96.00 108 ILE A N 1
ATOM 818 C CA . ILE A 1 108 ? 3.056 -1.814 -22.442 1.00 96.00 108 ILE A CA 1
ATOM 819 C C . ILE A 1 108 ? 1.839 -2.696 -22.182 1.00 96.00 108 ILE A C 1
ATOM 821 O O . ILE A 1 108 ? 0.723 -2.381 -22.589 1.00 96.00 108 ILE A O 1
ATOM 825 N N . THR A 1 109 ? 2.054 -3.820 -21.505 1.00 94.50 109 THR A N 1
ATOM 826 C CA . THR A 1 109 ? 0.983 -4.671 -20.982 1.00 94.50 109 THR A CA 1
ATOM 827 C C . THR A 1 109 ? 0.963 -4.574 -19.467 1.00 94.50 109 THR A C 1
ATOM 829 O O . THR A 1 109 ? 2.001 -4.674 -18.811 1.00 94.50 109 THR A O 1
ATOM 832 N N . ARG A 1 110 ? -0.236 -4.394 -18.910 1.00 91.44 110 ARG A N 1
ATOM 833 C CA . ARG A 1 110 ? -0.470 -4.434 -17.470 1.00 91.44 110 ARG A CA 1
ATOM 834 C C . ARG A 1 110 ? -1.042 -5.792 -17.081 1.00 91.44 110 ARG A C 1
ATOM 836 O O . ARG A 1 110 ? -2.132 -6.149 -17.519 1.00 91.44 110 ARG A O 1
ATOM 843 N N . THR A 1 111 ? -0.339 -6.500 -16.204 1.00 89.19 111 THR A N 1
ATOM 844 C CA . THR A 1 111 ? -0.838 -7.713 -15.543 1.00 89.19 111 THR A CA 1
ATOM 845 C C . THR A 1 111 ? -0.792 -7.483 -14.037 1.00 89.19 111 THR A C 1
ATOM 847 O O . THR A 1 111 ? 0.286 -7.379 -13.455 1.00 89.19 111 THR A O 1
ATOM 850 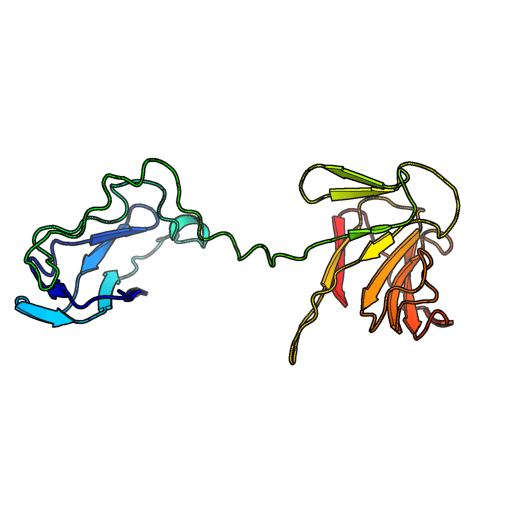N N . ASN A 1 112 ? -1.955 -7.380 -13.387 1.00 84.69 112 ASN A N 1
ATOM 851 C CA . ASN A 1 112 ? -2.074 -6.972 -11.979 1.00 84.69 112 ASN A CA 1
ATOM 852 C C . ASN A 1 112 ? -1.377 -5.614 -11.710 1.00 84.69 112 ASN A C 1
ATOM 854 O O . ASN A 1 112 ? -1.780 -4.584 -12.259 1.00 84.69 112 ASN A O 1
ATOM 858 N N . ASN A 1 113 ? -0.327 -5.619 -10.882 1.00 81.44 113 ASN A N 1
ATOM 859 C CA . ASN A 1 113 ? 0.497 -4.461 -10.517 1.00 81.44 113 ASN A CA 1
ATOM 860 C C . ASN A 1 113 ? 1.837 -4.428 -11.273 1.00 81.44 113 ASN A C 1
ATOM 862 O O . ASN A 1 113 ? 2.748 -3.701 -10.882 1.00 81.44 113 ASN A O 1
ATOM 866 N N . THR A 1 114 ? 1.981 -5.228 -12.330 1.00 88.38 114 THR A N 1
ATOM 867 C CA . THR A 1 114 ? 3.184 -5.273 -13.163 1.00 88.38 114 THR A CA 1
ATOM 868 C C . THR A 1 114 ? 2.905 -4.610 -14.503 1.00 88.38 114 THR A C 1
ATOM 870 O O . THR A 1 114 ? 1.967 -4.993 -15.203 1.00 88.38 114 THR A O 1
ATOM 873 N N . TYR A 1 115 ? 3.742 -3.635 -14.852 1.00 92.38 115 TYR A N 1
ATOM 874 C CA . TYR A 1 115 ? 3.758 -2.968 -16.148 1.00 92.38 115 TYR A CA 1
ATOM 875 C C . TYR A 1 115 ? 4.999 -3.430 -16.899 1.00 92.38 115 TYR A C 1
ATOM 877 O O . TYR A 1 115 ? 6.120 -3.245 -16.427 1.00 92.38 115 TYR A O 1
ATOM 885 N N . GLU A 1 116 ? 4.797 -4.065 -18.045 1.00 93.94 116 GLU A N 1
ATOM 886 C CA . GLU A 1 116 ? 5.880 -4.621 -18.848 1.00 93.94 116 GLU A CA 1
ATOM 887 C C . GLU A 1 116 ? 5.858 -4.005 -20.240 1.00 93.94 116 GLU A C 1
ATOM 889 O O . GLU A 1 116 ? 4.842 -4.058 -20.934 1.00 93.94 116 GLU A O 1
ATOM 894 N N . LYS A 1 117 ? 6.990 -3.443 -20.669 1.00 93.50 117 LYS A N 1
ATOM 895 C CA . LYS A 1 117 ? 7.173 -2.991 -22.047 1.00 93.50 117 LYS A CA 1
ATOM 896 C C . LYS A 1 117 ? 7.391 -4.208 -22.948 1.00 93.50 117 LYS A C 1
ATOM 898 O O . LYS A 1 117 ? 8.420 -4.871 -22.859 1.00 93.50 117 LYS A O 1
ATOM 903 N N . THR A 1 118 ? 6.440 -4.485 -23.832 1.00 94.00 118 THR A N 1
ATOM 904 C CA . THR A 1 118 ? 6.401 -5.707 -24.651 1.00 94.00 118 THR A CA 1
ATOM 905 C C . THR A 1 118 ? 6.906 -5.509 -26.077 1.00 94.00 118 THR A C 1
ATOM 907 O O . THR A 1 118 ? 7.212 -6.484 -26.762 1.00 94.00 118 THR A O 1
ATOM 910 N N . SER A 1 119 ? 6.998 -4.266 -26.565 1.00 93.12 119 SER A N 1
ATOM 911 C CA . SER A 1 119 ? 7.428 -3.998 -27.943 1.00 93.12 119 SER A CA 1
ATOM 912 C C . SER A 1 119 ? 8.032 -2.606 -28.151 1.00 93.12 119 SER A C 1
ATOM 914 O O . SER A 1 119 ? 7.861 -1.695 -27.339 1.00 93.12 119 SER A O 1
ATOM 916 N N . GLY A 1 120 ? 8.745 -2.448 -29.275 1.00 88.88 120 GLY A N 1
ATOM 917 C CA . GLY A 1 120 ? 9.414 -1.211 -29.690 1.00 88.88 120 GLY A CA 1
ATOM 918 C C . GLY A 1 120 ? 10.748 -0.972 -28.977 1.00 88.88 120 GLY A C 1
ATOM 919 O O . GLY A 1 120 ? 10.828 -1.038 -27.753 1.00 88.88 120 GLY A O 1
ATOM 920 N N . ALA A 1 121 ? 11.802 -0.667 -29.735 1.00 89.62 121 ALA A N 1
ATOM 921 C CA . ALA A 1 121 ? 13.068 -0.201 -29.168 1.00 89.62 121 ALA A CA 1
ATOM 922 C C . ALA A 1 121 ? 12.985 1.295 -28.810 1.00 89.62 121 ALA A C 1
ATOM 924 O O . ALA A 1 121 ? 12.215 2.032 -29.429 1.00 89.62 121 ALA A O 1
ATOM 925 N N . GLY A 1 122 ? 13.795 1.726 -27.839 1.00 91.81 122 GLY A N 1
ATOM 926 C CA . GLY A 1 122 ? 13.887 3.120 -27.394 1.00 91.81 122 GLY A CA 1
ATOM 927 C C . GLY A 1 122 ? 12.859 3.531 -26.334 1.00 91.81 122 GLY A C 1
ATOM 928 O O . GLY A 1 122 ? 12.017 2.734 -25.912 1.00 91.81 122 GLY A O 1
ATOM 929 N N . TRP A 1 123 ? 12.962 4.793 -25.921 1.00 94.62 123 TRP A N 1
ATOM 930 C CA . TRP A 1 123 ? 12.075 5.466 -24.972 1.00 94.62 123 TRP A CA 1
ATOM 931 C C . TRP A 1 123 ? 10.856 6.008 -25.719 1.00 94.62 123 TRP A C 1
ATOM 933 O O . TRP A 1 123 ? 10.914 7.047 -26.366 1.00 94.62 123 TRP A O 1
ATOM 943 N N . ASN A 1 124 ? 9.802 5.198 -25.771 1.00 94.56 124 ASN A N 1
ATOM 944 C CA . ASN A 1 124 ? 8.587 5.475 -26.544 1.00 94.56 124 ASN A CA 1
ATOM 945 C C . ASN A 1 124 ? 7.327 4.888 -25.897 1.00 94.56 124 ASN A C 1
ATOM 947 O O . ASN A 1 124 ? 6.359 4.571 -26.597 1.00 94.56 124 ASN A O 1
ATOM 951 N N . ALA A 1 125 ? 7.405 4.644 -24.593 1.00 95.50 125 ALA A N 1
ATOM 952 C CA . ALA A 1 125 ? 6.326 4.169 -23.749 1.00 95.50 125 ALA A CA 1
ATOM 953 C C . ALA A 1 125 ? 6.731 4.354 -22.288 1.00 95.50 125 ALA A C 1
ATOM 955 O O . ALA A 1 125 ? 7.899 4.178 -21.933 1.00 95.50 125 ALA A O 1
ATOM 956 N N . ASP A 1 126 ? 5.737 4.633 -21.471 1.00 95.25 126 ASP A N 1
ATOM 957 C CA . ASP A 1 126 ? 5.862 5.117 -20.109 1.00 95.25 126 ASP A CA 1
ATOM 958 C C . ASP A 1 126 ? 4.589 4.782 -19.321 1.00 95.25 126 ASP A C 1
ATOM 960 O O . ASP A 1 126 ? 3.570 4.343 -19.868 1.00 95.25 126 ASP A O 1
ATOM 964 N N . VAL A 1 127 ? 4.689 4.937 -18.006 1.00 94.56 127 VAL A N 1
ATOM 965 C CA . VAL A 1 127 ? 3.573 4.783 -17.078 1.00 94.56 127 VAL A CA 1
ATOM 966 C C . VAL A 1 127 ? 3.631 5.960 -16.122 1.00 94.56 127 VAL A C 1
ATOM 968 O O . VAL A 1 127 ? 4.589 6.070 -15.355 1.00 94.56 127 VAL A O 1
ATOM 971 N N . THR A 1 128 ? 2.621 6.819 -16.162 1.00 93.25 128 THR A N 1
ATOM 972 C CA . THR A 1 128 ? 2.603 8.089 -15.426 1.00 93.25 128 THR A CA 1
ATOM 973 C C . THR A 1 128 ? 1.408 8.161 -14.496 1.00 93.25 128 THR A C 1
ATOM 975 O O . THR A 1 128 ? 0.464 7.385 -14.601 1.00 93.25 128 THR A O 1
ATOM 978 N N . SER A 1 129 ? 1.474 9.039 -13.501 1.00 90.94 129 SER A N 1
ATOM 979 C CA . SER A 1 129 ? 0.392 9.265 -12.549 1.00 90.94 129 SER A CA 1
ATOM 980 C C . SER A 1 129 ? 0.148 10.757 -12.426 1.00 90.94 129 SER A C 1
ATOM 982 O O . SER A 1 129 ? 1.079 11.515 -12.182 1.00 90.94 129 SER A O 1
ATOM 984 N N . ALA A 1 130 ? -1.118 11.170 -12.482 1.00 87.81 130 ALA A N 1
ATOM 985 C CA . ALA A 1 130 ? -1.514 12.537 -12.139 1.00 87.81 130 ALA A CA 1
ATOM 986 C C . ALA A 1 130 ? -1.490 12.812 -10.617 1.00 87.81 130 ALA A C 1
ATOM 988 O O . ALA A 1 130 ? -1.929 13.872 -10.163 1.00 87.81 130 ALA A O 1
ATOM 989 N N . LYS A 1 131 ? -1.068 11.840 -9.797 1.00 85.50 131 LYS A N 1
ATOM 990 C CA . LYS A 1 131 ? -0.995 11.962 -8.339 1.00 85.50 131 LYS A CA 1
ATOM 991 C C . LYS A 1 131 ? 0.437 12.264 -7.914 1.00 85.50 131 LYS A C 1
ATOM 993 O O . LYS A 1 131 ? 1.371 11.591 -8.329 1.00 85.50 131 LYS A O 1
ATOM 998 N N . GLY A 1 132 ? 0.575 13.227 -7.010 1.00 83.38 132 GLY A N 1
ATOM 999 C CA . GLY A 1 132 ? 1.820 13.522 -6.308 1.00 83.38 132 GLY A CA 1
ATOM 1000 C C . GLY A 1 132 ? 1.671 13.364 -4.797 1.00 83.38 132 GLY A C 1
ATOM 1001 O O . GLY A 1 132 ? 0.638 12.914 -4.293 1.00 83.38 132 GLY A O 1
ATOM 1002 N N . PHE A 1 133 ? 2.698 13.790 -4.069 1.00 81.94 133 PHE A N 1
ATOM 1003 C CA . PHE A 1 133 ? 2.713 13.826 -2.608 1.00 81.94 133 PHE A CA 1
ATOM 1004 C C . PHE A 1 133 ? 2.803 15.276 -2.121 1.00 81.94 133 PHE A C 1
ATOM 1006 O O . PHE A 1 133 ? 3.346 16.140 -2.805 1.00 81.94 133 PHE A O 1
ATOM 1013 N N . VAL A 1 134 ? 2.270 15.545 -0.928 1.00 80.62 134 VAL A N 1
ATOM 1014 C CA . VAL A 1 134 ? 2.499 16.802 -0.204 1.00 80.62 134 VAL A CA 1
ATOM 1015 C C . VAL A 1 134 ? 3.434 16.480 0.958 1.00 80.62 134 VAL A C 1
ATOM 1017 O O . VAL A 1 134 ? 3.104 15.612 1.766 1.00 80.62 134 VAL A O 1
ATOM 1020 N N . ASN A 1 135 ? 4.550 17.208 1.067 1.00 84.31 135 ASN A N 1
ATOM 1021 C CA . ASN A 1 135 ? 5.687 16.903 1.952 1.00 84.31 135 ASN A CA 1
ATOM 1022 C C . ASN A 1 135 ? 6.458 15.646 1.502 1.00 84.31 135 ASN A C 1
ATOM 1024 O O . ASN A 1 135 ? 6.532 15.362 0.309 1.00 84.31 135 ASN A O 1
ATOM 1028 N N . ASP A 1 136 ? 7.046 14.922 2.455 1.00 82.00 136 ASP A N 1
ATOM 1029 C CA . ASP A 1 136 ? 7.859 13.741 2.199 1.00 82.00 136 ASP A CA 1
ATOM 1030 C C . ASP A 1 136 ? 7.022 12.610 1.590 1.00 82.00 136 ASP A C 1
ATOM 1032 O O . ASP A 1 136 ? 5.970 12.215 2.103 1.00 82.00 136 ASP A O 1
ATOM 1036 N N . GLY A 1 137 ? 7.532 12.053 0.503 1.00 83.50 137 GLY A N 1
ATOM 1037 C CA . GLY A 1 137 ? 6.942 10.936 -0.212 1.00 83.50 137 GLY A CA 1
ATOM 1038 C C . GLY A 1 137 ? 8.007 10.263 -1.058 1.00 83.50 137 GLY A C 1
ATOM 1039 O O . GLY A 1 137 ? 9.112 10.781 -1.192 1.00 83.50 137 GLY A O 1
ATOM 1040 N N . TYR A 1 138 ? 7.678 9.092 -1.585 1.00 87.00 138 TYR A N 1
ATOM 1041 C CA . TYR A 1 138 ? 8.570 8.388 -2.489 1.00 87.00 138 TYR A CA 1
ATOM 1042 C C . TYR A 1 138 ? 7.795 7.494 -3.447 1.00 87.00 138 TYR A C 1
ATOM 1044 O O . TYR A 1 138 ? 6.698 7.011 -3.131 1.00 87.00 138 TYR A O 1
ATOM 1052 N N . VAL A 1 139 ? 8.392 7.237 -4.604 1.00 88.25 139 VAL A N 1
ATOM 1053 C CA . VAL A 1 139 ? 7.934 6.218 -5.551 1.00 88.25 139 VAL A CA 1
ATOM 1054 C C . VAL A 1 139 ? 8.887 5.033 -5.534 1.00 88.25 139 VAL A C 1
ATOM 1056 O O . VAL A 1 139 ? 10.100 5.177 -5.403 1.00 88.25 139 VAL A O 1
ATOM 1059 N N . ILE A 1 140 ? 8.332 3.829 -5.664 1.00 91.38 140 ILE A N 1
ATOM 1060 C CA . ILE A 1 140 ? 9.107 2.591 -5.644 1.00 91.38 140 ILE A CA 1
ATOM 1061 C C . ILE A 1 140 ? 8.767 1.717 -6.849 1.00 91.38 140 ILE A C 1
ATOM 1063 O O . ILE A 1 140 ? 7.597 1.448 -7.122 1.00 91.38 140 ILE A O 1
ATOM 1067 N N . ALA A 1 141 ? 9.794 1.225 -7.541 1.00 92.50 141 ALA A N 1
ATOM 1068 C CA . ALA A 1 141 ? 9.650 0.245 -8.614 1.00 92.50 141 ALA A CA 1
ATOM 1069 C C . ALA A 1 141 ? 10.629 -0.909 -8.424 1.00 92.50 141 ALA A C 1
ATOM 1071 O O . ALA A 1 141 ? 11.753 -0.726 -7.959 1.00 92.50 141 ALA A O 1
ATOM 1072 N N . LYS A 1 142 ? 10.194 -2.115 -8.786 1.00 94.38 142 LYS A N 1
ATOM 1073 C CA . LYS A 1 142 ? 11.005 -3.327 -8.687 1.00 94.38 142 LYS A CA 1
ATOM 1074 C C . LYS A 1 142 ? 11.694 -3.616 -10.016 1.00 94.38 142 LYS A C 1
ATOM 1076 O O . LYS A 1 142 ? 11.028 -3.665 -11.049 1.00 94.38 142 LYS A O 1
ATOM 1081 N N . ILE A 1 143 ? 12.992 -3.903 -9.977 1.00 94.25 143 ILE A N 1
ATOM 1082 C CA . ILE A 1 143 ? 13.748 -4.344 -11.151 1.00 94.25 143 ILE A CA 1
ATOM 1083 C C . ILE A 1 143 ? 13.318 -5.763 -11.537 1.00 94.25 143 ILE A C 1
ATOM 1085 O O . ILE A 1 143 ? 13.526 -6.723 -10.787 1.00 94.25 143 ILE A O 1
ATOM 1089 N N . GLY A 1 144 ? 12.716 -5.894 -12.722 1.00 91.06 144 GLY A N 1
ATOM 1090 C CA . GLY A 1 144 ? 12.229 -7.170 -13.259 1.00 91.06 144 GLY A CA 1
ATOM 1091 C C . GLY A 1 144 ? 13.203 -7.896 -14.193 1.00 91.06 144 GLY A C 1
ATOM 1092 O O . GLY A 1 144 ? 13.070 -9.102 -14.381 1.00 91.06 144 GLY A O 1
ATOM 1093 N N . ALA A 1 145 ? 14.185 -7.193 -14.768 1.00 90.62 145 ALA A N 1
ATOM 1094 C CA . ALA A 1 145 ? 15.121 -7.752 -15.745 1.00 90.62 145 ALA A CA 1
ATOM 1095 C C . ALA A 1 145 ? 16.499 -7.069 -15.685 1.00 90.62 145 ALA A C 1
ATOM 1097 O O . ALA A 1 145 ? 16.593 -5.891 -15.354 1.00 90.62 145 ALA A O 1
ATOM 1098 N N . LEU A 1 146 ? 17.557 -7.804 -16.050 1.00 92.62 146 LEU A N 1
ATOM 1099 C CA . LEU A 1 146 ? 18.915 -7.268 -16.236 1.00 92.62 146 LEU A CA 1
ATOM 1100 C C . LEU A 1 146 ? 19.212 -6.965 -17.704 1.00 92.62 146 LEU A C 1
ATOM 1102 O O . LEU A 1 146 ? 18.581 -7.515 -18.609 1.00 92.62 146 LEU A O 1
ATOM 1106 N N . GLY A 1 147 ? 20.216 -6.112 -17.939 1.00 88.38 147 GLY A N 1
ATOM 1107 C CA . GLY A 1 147 ? 20.650 -5.744 -19.292 1.00 88.38 147 GLY A CA 1
ATOM 1108 C C . GLY A 1 147 ? 19.580 -4.989 -20.089 1.00 88.38 147 GLY A C 1
ATOM 1109 O O . GLY A 1 147 ? 19.630 -4.951 -21.319 1.00 88.38 147 GLY A O 1
ATOM 1110 N N . LYS A 1 148 ? 18.588 -4.428 -19.390 1.00 91.50 148 LYS A N 1
ATOM 1111 C CA . LYS A 1 148 ? 17.531 -3.562 -19.914 1.00 91.50 148 LYS A CA 1
ATOM 1112 C C . LYS A 1 148 ? 17.598 -2.216 -19.205 1.00 91.50 148 LYS A C 1
ATOM 1114 O O . LYS A 1 148 ? 18.237 -2.092 -18.166 1.00 91.50 148 LYS A O 1
ATOM 1119 N N . SER A 1 149 ? 16.943 -1.232 -19.799 1.00 91.94 149 SER A N 1
ATOM 1120 C CA . SER A 1 149 ? 16.960 0.154 -19.355 1.00 91.94 149 SER A CA 1
ATOM 1121 C C . SER A 1 149 ? 15.572 0.549 -18.869 1.00 91.94 149 SER A C 1
ATOM 1123 O O . SER A 1 149 ? 14.600 0.347 -19.597 1.00 91.94 149 SER A O 1
ATOM 1125 N N . MET A 1 150 ? 15.479 1.090 -17.654 1.00 94.38 150 MET A N 1
ATOM 1126 C CA . MET A 1 150 ? 14.250 1.686 -17.117 1.00 94.38 150 MET A CA 1
ATOM 1127 C C . MET A 1 150 ? 14.576 2.889 -16.236 1.00 94.38 150 MET A C 1
ATOM 1129 O O . MET A 1 150 ? 15.584 2.876 -15.530 1.00 94.38 150 MET A O 1
ATOM 1133 N N . MET A 1 151 ? 13.722 3.907 -16.262 1.00 96.12 151 MET A N 1
ATOM 1134 C CA . MET A 1 151 ? 13.807 5.055 -15.364 1.00 96.12 151 MET A CA 1
ATOM 1135 C C . MET A 1 151 ? 12.577 5.089 -14.463 1.00 96.12 151 MET A C 1
ATOM 1137 O O . MET A 1 151 ? 11.476 4.750 -14.894 1.00 96.12 151 MET A O 1
ATOM 1141 N N . LEU A 1 152 ? 12.795 5.465 -13.209 1.00 96.75 152 LEU A N 1
ATOM 1142 C CA . LEU A 1 152 ? 11.749 5.787 -12.247 1.00 96.75 152 LEU A CA 1
ATOM 1143 C C . LEU A 1 152 ? 12.033 7.194 -11.751 1.00 96.75 152 LEU A C 1
ATOM 1145 O O . LEU A 1 152 ? 13.184 7.494 -11.435 1.00 96.75 152 LEU A O 1
ATOM 1149 N N . GLY A 1 153 ? 11.008 8.027 -11.656 1.00 95.25 153 GLY A N 1
ATOM 1150 C CA . GLY A 1 153 ? 11.208 9.390 -11.219 1.00 95.25 153 GLY A CA 1
ATOM 1151 C C . GLY A 1 153 ? 9.933 10.130 -10.879 1.00 95.25 153 GLY A C 1
ATOM 1152 O O . GLY A 1 153 ? 8.836 9.569 -10.909 1.00 95.25 153 GLY A O 1
ATOM 1153 N N . LEU A 1 154 ? 10.132 11.397 -10.551 1.00 94.00 154 LEU A N 1
ATOM 1154 C CA . LEU A 1 154 ? 9.093 12.382 -10.314 1.00 94.00 154 LEU A CA 1
ATOM 1155 C C . LEU A 1 154 ? 9.125 13.384 -11.463 1.00 94.00 154 LEU A C 1
ATOM 1157 O O . LEU A 1 154 ? 10.201 13.780 -11.912 1.00 94.00 154 LEU A O 1
ATOM 1161 N N . SER A 1 155 ? 7.943 13.787 -11.913 1.00 93.50 155 SER A N 1
ATOM 1162 C CA . SER A 1 155 ? 7.790 14.864 -12.877 1.00 93.50 155 SER A CA 1
ATOM 1163 C C . SER A 1 155 ? 6.628 15.774 -12.499 1.00 93.50 155 SER A C 1
ATOM 1165 O O . SER A 1 155 ? 5.664 15.346 -11.854 1.00 93.50 155 SER A O 1
ATOM 1167 N N . SER A 1 156 ? 6.7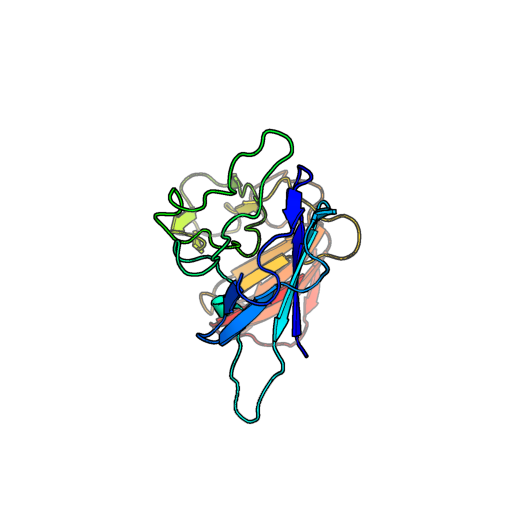50 17.036 -12.885 1.00 91.75 156 SER A N 1
ATOM 1168 C CA . SER A 1 156 ? 5.705 18.049 -12.850 1.00 91.75 156 SER A CA 1
ATOM 1169 C C . SER A 1 156 ? 4.771 17.994 -14.066 1.00 91.75 156 SER A C 1
ATOM 1171 O O . SER A 1 156 ? 3.665 18.540 -13.984 1.00 91.75 156 SER A O 1
ATOM 1173 N N . ASP A 1 157 ? 5.159 17.311 -15.149 1.00 90.19 157 ASP A N 1
ATOM 1174 C CA . ASP A 1 157 ? 4.334 17.103 -16.339 1.00 90.19 157 ASP A CA 1
ATOM 1175 C C . ASP A 1 157 ? 4.556 15.737 -17.027 1.00 90.19 157 ASP A C 1
ATOM 1177 O O . ASP A 1 157 ? 5.371 14.918 -16.616 1.00 90.19 157 ASP A O 1
ATOM 1181 N N . ASP A 1 158 ? 3.743 15.450 -18.043 1.00 90.75 158 ASP A N 1
ATOM 1182 C CA . ASP A 1 158 ? 3.880 14.275 -18.911 1.00 90.75 158 ASP A CA 1
ATOM 1183 C C . ASP A 1 158 ? 3.671 14.724 -20.361 1.00 90.75 158 ASP A C 1
ATOM 1185 O O . ASP A 1 158 ? 2.573 14.667 -20.924 1.00 90.75 158 ASP A O 1
ATOM 1189 N N . THR A 1 159 ? 4.713 15.338 -20.923 1.00 89.56 159 THR A N 1
ATOM 1190 C CA . THR A 1 159 ? 4.661 15.958 -22.256 1.00 89.56 159 THR A CA 1
ATOM 1191 C C . THR A 1 159 ? 4.899 14.970 -23.396 1.00 89.56 159 THR A C 1
ATOM 1193 O O . THR A 1 159 ? 4.400 15.189 -24.505 1.00 89.56 159 THR A O 1
ATOM 1196 N N . ASP A 1 160 ? 5.631 13.885 -23.145 1.00 91.12 160 ASP A N 1
ATOM 1197 C CA . ASP A 1 160 ? 5.870 12.801 -24.092 1.00 91.12 160 ASP A CA 1
ATOM 1198 C C . ASP A 1 160 ? 6.212 11.475 -23.388 1.00 91.12 160 ASP A C 1
ATOM 1200 O O . ASP A 1 160 ? 6.446 11.417 -22.189 1.00 91.12 160 ASP A O 1
ATOM 1204 N N . ASN A 1 161 ? 6.284 10.394 -24.171 1.00 93.75 161 ASN A N 1
ATOM 1205 C CA . ASN A 1 161 ? 6.543 9.033 -23.680 1.00 93.75 161 ASN A CA 1
ATOM 1206 C C . ASN A 1 161 ? 8.044 8.701 -23.548 1.00 93.75 161 ASN A C 1
ATOM 1208 O O . ASN A 1 161 ? 8.441 7.528 -23.655 1.00 93.75 161 ASN A O 1
ATOM 1212 N N . SER A 1 162 ? 8.886 9.730 -23.447 1.00 93.88 162 SER A N 1
ATOM 1213 C CA . SER A 1 162 ? 10.336 9.644 -23.303 1.00 93.88 162 SER A CA 1
ATOM 1214 C C . SER A 1 162 ? 10.752 10.020 -21.882 1.00 93.88 162 SER A C 1
ATOM 1216 O O . SER A 1 162 ? 9.970 10.501 -21.077 1.00 93.88 162 SER A O 1
ATOM 1218 N N . TYR A 1 163 ? 12.021 9.800 -21.549 1.00 93.94 163 TYR A N 1
ATOM 1219 C CA . TYR A 1 163 ? 12.558 10.180 -20.240 1.00 93.94 163 TYR A CA 1
ATOM 1220 C C . TYR A 1 163 ? 12.866 11.677 -20.111 1.00 93.94 163 TYR A C 1
ATOM 1222 O O . TYR A 1 163 ? 13.210 12.135 -19.025 1.00 93.94 163 TYR A O 1
ATOM 1230 N N . GLY A 1 164 ? 12.818 12.425 -21.219 1.00 92.19 164 GLY A N 1
ATOM 1231 C CA . GLY A 1 164 ? 13.196 13.840 -21.247 1.00 92.19 164 GLY A CA 1
ATOM 1232 C C . GLY A 1 164 ? 12.280 14.729 -20.406 1.00 92.19 164 GLY A C 1
ATOM 1233 O O . GLY A 1 164 ? 12.718 15.776 -19.950 1.00 92.19 164 GLY A O 1
ATOM 1234 N N . SER A 1 165 ? 11.044 14.288 -20.175 1.00 87.88 165 SER A N 1
ATOM 1235 C CA . SER A 1 165 ? 10.043 14.955 -19.342 1.00 87.88 165 SER A CA 1
ATOM 1236 C C . SER A 1 165 ? 10.187 14.653 -17.845 1.00 87.88 165 SER A C 1
ATOM 1238 O O . SER A 1 165 ? 9.399 15.157 -17.056 1.00 87.88 165 SER A O 1
ATOM 1240 N N . ILE A 1 166 ? 11.147 13.822 -17.414 1.00 95.00 166 ILE A N 1
ATOM 1241 C CA . ILE A 1 166 ? 11.291 13.463 -15.997 1.00 95.00 166 ILE A CA 1
ATOM 1242 C C . ILE A 1 166 ? 12.223 14.456 -15.289 1.00 95.00 166 ILE A C 1
ATOM 1244 O O . ILE A 1 166 ? 13.420 14.508 -15.582 1.00 95.00 166 ILE A O 1
ATOM 1248 N N . ASP A 1 167 ? 11.681 15.190 -14.313 1.00 94.75 167 ASP A N 1
ATOM 1249 C CA . ASP A 1 167 ? 12.415 16.210 -13.549 1.00 94.75 167 ASP A CA 1
ATOM 1250 C C . ASP A 1 167 ? 13.534 15.595 -12.699 1.00 94.75 167 ASP A C 1
ATOM 1252 O O . ASP A 1 167 ? 14.661 16.089 -12.704 1.00 94.75 167 ASP A O 1
ATOM 1256 N N . TYR A 1 168 ? 13.241 14.495 -11.998 1.00 95.06 168 TYR A N 1
ATOM 1257 C CA . TYR A 1 168 ? 14.205 13.773 -11.160 1.00 95.06 168 TYR A CA 1
ATOM 1258 C C . TYR A 1 168 ? 14.039 12.274 -11.338 1.00 95.06 168 TYR A C 1
ATOM 1260 O O . TYR A 1 168 ? 12.975 11.732 -11.031 1.00 95.06 168 TYR A O 1
ATOM 1268 N N . ALA A 1 169 ? 15.089 11.587 -11.785 1.00 96.94 169 ALA A N 1
ATOM 1269 C CA . ALA A 1 169 ? 15.021 10.160 -12.057 1.00 96.94 169 ALA A CA 1
ATOM 1270 C C . ALA A 1 169 ? 16.229 9.382 -11.543 1.00 96.94 169 ALA A C 1
ATOM 1272 O O . ALA A 1 169 ? 17.385 9.808 -11.621 1.00 96.94 169 ALA A O 1
ATOM 1273 N N . LEU A 1 170 ? 15.947 8.157 -11.113 1.00 97.69 170 LEU A N 1
ATOM 1274 C CA . LEU A 1 170 ? 16.936 7.100 -11.047 1.00 97.69 170 LEU A CA 1
ATOM 1275 C C . LEU A 1 170 ? 16.831 6.277 -12.332 1.00 97.69 170 LEU A C 1
ATOM 1277 O O . LEU A 1 170 ? 15.754 5.814 -12.705 1.00 97.69 170 LEU A O 1
ATOM 1281 N N . TYR A 1 171 ? 17.957 6.076 -13.006 1.00 97.31 171 TYR A N 1
ATOM 1282 C CA . TYR A 1 171 ? 18.069 5.277 -14.217 1.00 97.31 171 TYR A CA 1
ATOM 1283 C C . TYR A 1 171 ? 18.759 3.952 -13.912 1.00 97.31 171 TYR A C 1
ATOM 1285 O O . TYR A 1 171 ? 19.937 3.923 -13.560 1.00 97.31 171 TYR A O 1
ATOM 1293 N N . ALA A 1 172 ? 18.035 2.846 -14.068 1.00 96.81 172 ALA A N 1
ATOM 1294 C CA . ALA A 1 172 ? 18.609 1.509 -14.086 1.00 96.81 172 ALA A CA 1
ATOM 1295 C C . ALA A 1 172 ? 19.213 1.243 -15.472 1.00 96.81 172 ALA A C 1
ATOM 1297 O O . ALA A 1 172 ? 18.524 0.807 -16.396 1.00 96.81 172 ALA A O 1
ATOM 1298 N N . ASP A 1 173 ? 20.510 1.506 -15.623 1.00 95.81 173 ASP A N 1
ATOM 1299 C CA . ASP A 1 173 ? 21.202 1.431 -16.905 1.00 95.81 173 ASP A CA 1
ATOM 1300 C C . ASP A 1 173 ? 21.807 0.043 -17.148 1.00 95.81 173 ASP A C 1
ATOM 1302 O O . ASP A 1 173 ? 22.857 -0.330 -16.608 1.00 95.81 173 ASP A O 1
ATOM 1306 N N . GLY A 1 174 ? 21.131 -0.742 -17.988 1.00 93.31 174 GLY A N 1
ATOM 1307 C CA . GLY A 1 174 ? 21.613 -2.051 -18.419 1.00 93.31 174 GLY A CA 1
ATOM 1308 C C . GLY A 1 174 ? 22.850 -1.991 -19.325 1.00 93.31 174 GLY A C 1
ATOM 1309 O O . GLY A 1 174 ? 23.590 -2.974 -19.393 1.00 93.31 174 GLY A O 1
ATOM 1310 N N . GLY A 1 175 ? 23.105 -0.858 -19.989 1.00 91.75 175 GLY A N 1
ATOM 1311 C CA . GLY A 1 175 ? 24.197 -0.673 -20.950 1.00 91.75 175 GLY A CA 1
ATOM 1312 C C . GLY A 1 175 ? 25.576 -0.484 -20.313 1.00 91.75 175 GLY A C 1
ATOM 1313 O O . GLY A 1 175 ? 26.585 -0.776 -20.951 1.00 91.75 175 GLY A O 1
ATOM 1314 N N . ILE A 1 176 ? 25.632 -0.071 -19.043 1.00 92.81 176 ILE A N 1
ATOM 1315 C CA . ILE A 1 176 ? 26.887 0.179 -18.301 1.00 92.81 176 ILE A CA 1
ATOM 1316 C C . ILE A 1 176 ? 27.177 -0.879 -17.224 1.00 92.81 176 ILE A C 1
ATOM 1318 O O . ILE A 1 176 ? 27.892 -0.629 -16.249 1.00 92.81 176 ILE A O 1
ATOM 1322 N N . GLY A 1 177 ? 26.625 -2.081 -17.400 1.00 90.19 177 GLY A N 1
ATOM 1323 C CA . GLY A 1 177 ? 26.800 -3.189 -16.462 1.00 90.19 177 GLY A CA 1
ATOM 1324 C C . GLY A 1 177 ? 25.773 -3.206 -15.332 1.00 90.19 177 GLY A C 1
ATOM 1325 O O . GLY A 1 177 ? 26.127 -3.572 -14.216 1.00 90.19 177 GLY A O 1
ATOM 1326 N N . SER A 1 178 ? 24.518 -2.841 -15.627 1.00 95.06 178 SER A N 1
ATOM 1327 C CA . SER A 1 178 ? 23.396 -2.849 -14.673 1.00 95.06 178 SER A CA 1
ATOM 1328 C C . SER A 1 178 ? 23.676 -1.990 -13.437 1.00 95.06 178 SER A C 1
ATOM 1330 O O . SER A 1 178 ? 23.721 -2.493 -12.315 1.00 95.06 178 SER A O 1
ATOM 1332 N N . LYS A 1 179 ? 23.901 -0.689 -13.657 1.00 95.75 179 LYS A N 1
ATOM 1333 C CA . LYS A 1 179 ? 24.169 0.290 -12.592 1.00 95.75 179 LYS A CA 1
ATOM 1334 C C . LYS A 1 179 ? 23.144 1.408 -12.562 1.00 95.75 179 LYS A C 1
ATOM 1336 O O . LYS A 1 179 ? 22.509 1.696 -13.574 1.00 95.75 179 LYS A O 1
ATOM 1341 N N . PHE A 1 180 ? 23.017 2.053 -11.409 1.00 96.75 180 PHE A N 1
ATOM 1342 C CA . PHE A 1 180 ? 22.165 3.224 -11.266 1.00 96.75 180 PHE A CA 1
ATOM 1343 C C . PHE A 1 180 ? 22.873 4.518 -11.665 1.00 96.75 180 PHE A C 1
ATOM 1345 O O . PHE A 1 180 ? 24.016 4.772 -11.269 1.00 96.75 180 PHE A O 1
ATOM 1352 N N . VAL A 1 181 ? 22.154 5.367 -12.389 1.00 97.75 181 VAL A N 1
ATOM 1353 C CA . VAL A 1 181 ? 22.587 6.709 -12.782 1.00 97.75 181 VAL A CA 1
ATOM 1354 C C . VAL A 1 181 ? 21.507 7.704 -12.365 1.00 97.75 181 VAL A C 1
ATOM 1356 O O . VAL A 1 181 ? 20.324 7.415 -12.504 1.00 97.75 181 VAL A O 1
ATOM 1359 N N . ILE A 1 182 ? 21.901 8.852 -11.831 1.00 97.94 182 ILE A N 1
ATOM 1360 C CA . ILE A 1 182 ? 20.993 9.948 -11.479 1.00 97.94 182 ILE A CA 1
ATOM 1361 C C . ILE A 1 182 ? 20.821 10.835 -12.707 1.00 97.94 182 ILE A C 1
ATOM 1363 O O . ILE A 1 182 ? 21.816 11.176 -13.358 1.00 97.94 182 ILE A O 1
ATOM 1367 N N . TYR A 1 183 ? 19.570 11.168 -13.005 1.00 97.81 183 TYR A N 1
ATOM 1368 C CA . TYR A 1 183 ? 19.174 12.093 -14.056 1.00 97.81 183 TYR A CA 1
ATOM 1369 C C . TYR A 1 183 ? 18.341 13.229 -13.464 1.00 97.81 183 TYR A C 1
ATOM 1371 O O . TYR A 1 183 ? 17.495 12.983 -12.600 1.00 97.81 183 TYR A O 1
ATOM 1379 N N . GLU A 1 184 ? 18.561 14.442 -13.960 1.00 96.94 184 GLU A N 1
ATOM 1380 C CA . GLU A 1 184 ? 17.756 15.622 -13.643 1.00 96.94 184 GLU A CA 1
ATOM 1381 C C . GLU A 1 184 ? 17.356 16.309 -14.953 1.00 96.94 184 GLU A C 1
ATOM 1383 O O . GLU A 1 184 ? 18.202 16.540 -15.812 1.00 96.94 184 GLU A O 1
ATOM 1388 N N . ASN A 1 185 ? 16.067 16.609 -15.130 1.00 94.62 185 ASN A N 1
ATOM 1389 C CA . ASN A 1 185 ? 15.504 17.227 -16.341 1.00 94.62 185 ASN A CA 1
ATOM 1390 C C . ASN A 1 185 ? 15.932 16.525 -17.649 1.00 94.62 185 ASN A C 1
ATOM 1392 O O . ASN A 1 185 ? 16.292 17.168 -18.636 1.00 94.62 185 ASN A O 1
ATOM 1396 N N . GLY A 1 186 ? 15.956 15.189 -17.642 1.00 93.50 186 GLY A N 1
ATOM 1397 C CA . GLY A 1 186 ? 16.391 14.380 -18.786 1.00 93.50 186 GLY A CA 1
ATOM 1398 C C . GLY A 1 186 ? 17.907 14.319 -19.029 1.00 93.50 186 GLY A C 1
ATOM 1399 O O . GLY A 1 186 ? 18.347 13.535 -19.877 1.00 93.50 186 GLY A O 1
ATOM 1400 N N . ASP A 1 187 ? 18.720 15.054 -18.272 1.00 96.44 187 ASP A N 1
ATOM 1401 C CA . ASP A 1 187 ? 20.174 15.064 -18.406 1.00 96.44 187 ASP A CA 1
ATOM 1402 C C . ASP A 1 187 ? 20.858 14.133 -17.402 1.00 96.44 187 ASP A C 1
ATOM 1404 O O . ASP A 1 187 ? 20.394 13.892 -16.289 1.00 96.44 187 ASP A O 1
ATOM 1408 N N . ARG A 1 188 ? 21.985 13.553 -17.828 1.00 96.44 188 ARG A N 1
ATOM 1409 C CA . ARG A 1 188 ? 22.777 12.641 -16.999 1.00 96.44 188 ARG A CA 1
ATOM 1410 C C . ARG A 1 188 ? 23.623 13.435 -16.011 1.00 96.44 188 ARG A C 1
ATOM 1412 O O . ARG A 1 188 ? 24.649 13.988 -16.401 1.00 96.44 188 ARG A O 1
ATOM 1419 N N . GLU A 1 189 ? 23.305 13.314 -14.729 1.00 97.75 189 GLU A N 1
ATOM 1420 C CA . GLU A 1 189 ? 24.034 14.018 -13.671 1.00 97.75 189 GLU A CA 1
ATOM 1421 C C . GLU A 1 189 ? 25.176 13.190 -13.085 1.00 97.75 189 GLU A C 1
ATOM 1423 O O . GLU A 1 189 ? 26.319 13.645 -12.977 1.00 97.75 189 GLU A O 1
ATOM 1428 N N . LYS A 1 190 ? 24.897 11.941 -12.687 1.00 96.69 190 LYS A N 1
ATOM 1429 C CA . LYS A 1 190 ? 25.876 11.165 -11.911 1.00 96.69 190 LYS A CA 1
ATOM 1430 C C . LYS A 1 190 ? 25.731 9.661 -12.059 1.00 96.69 190 LYS A C 1
ATOM 1432 O O . LYS A 1 190 ? 24.680 9.097 -11.786 1.00 96.69 190 LYS A O 1
ATOM 1437 N N . ASP A 1 191 ? 26.835 8.984 -12.369 1.00 95.44 191 ASP A N 1
ATOM 1438 C CA . ASP A 1 191 ? 26.951 7.537 -12.156 1.00 95.44 191 ASP A CA 1
ATOM 1439 C C . ASP A 1 191 ? 27.139 7.262 -10.660 1.00 95.44 191 ASP A C 1
ATOM 1441 O O . ASP A 1 191 ? 28.073 7.770 -10.030 1.00 95.44 191 ASP A O 1
ATOM 1445 N N . THR A 1 192 ? 26.234 6.481 -10.077 1.00 95.19 192 THR A N 1
ATOM 1446 C CA . THR A 1 192 ? 26.297 6.150 -8.648 1.00 95.19 192 THR A CA 1
ATOM 1447 C C . THR A 1 192 ? 27.383 5.117 -8.338 1.00 95.19 192 THR A C 1
ATOM 1449 O O . THR A 1 192 ? 27.794 4.987 -7.186 1.00 95.19 192 THR A O 1
ATOM 1452 N N . GLY A 1 193 ? 27.831 4.356 -9.342 1.00 94.19 193 GLY A N 1
ATOM 1453 C CA . GLY A 1 193 ? 28.689 3.184 -9.186 1.00 94.19 193 GLY A CA 1
ATOM 1454 C C . GLY A 1 193 ? 27.983 1.963 -8.584 1.00 94.19 193 GLY A C 1
ATOM 1455 O O . GLY A 1 193 ? 28.591 0.893 -8.517 1.00 94.19 193 GLY A O 1
ATOM 1456 N N . VAL A 1 194 ? 26.720 2.093 -8.168 1.00 95.31 194 VAL A N 1
ATOM 1457 C CA . VAL A 1 194 ? 25.944 1.031 -7.523 1.00 95.31 194 VAL A CA 1
ATOM 1458 C C . VAL A 1 194 ? 25.367 0.112 -8.590 1.00 95.31 194 VAL A C 1
ATOM 1460 O O . VAL A 1 194 ? 24.618 0.557 -9.457 1.00 95.31 194 VAL A O 1
ATOM 1463 N N . ALA A 1 195 ? 25.721 -1.170 -8.520 1.00 95.44 195 ALA A N 1
ATOM 1464 C CA . ALA A 1 195 ? 25.126 -2.210 -9.350 1.00 95.44 195 ALA A CA 1
ATOM 1465 C C . ALA A 1 195 ? 23.787 -2.684 -8.765 1.00 95.44 195 ALA A C 1
ATOM 1467 O O . ALA A 1 195 ? 23.604 -2.648 -7.548 1.00 95.44 195 ALA A O 1
ATOM 1468 N N . TYR A 1 196 ? 22.894 -3.168 -9.626 1.00 95.31 196 TYR A N 1
ATOM 1469 C CA . TYR A 1 196 ? 21.605 -3.738 -9.235 1.00 95.31 196 TYR A CA 1
ATOM 1470 C C . TYR A 1 196 ? 21.418 -5.170 -9.744 1.00 95.31 196 TYR A C 1
ATOM 1472 O O . TYR A 1 196 ? 22.007 -5.594 -10.744 1.00 95.31 196 TYR A O 1
ATOM 1480 N N . ALA A 1 197 ? 20.551 -5.906 -9.057 1.00 96.06 197 ALA A N 1
ATOM 1481 C CA . ALA A 1 197 ? 20.101 -7.247 -9.392 1.00 96.06 197 ALA A CA 1
ATOM 1482 C C . ALA A 1 197 ? 18.584 -7.282 -9.664 1.00 96.06 197 ALA A C 1
ATOM 1484 O O . ALA A 1 197 ? 17.827 -6.388 -9.281 1.00 96.06 197 ALA A O 1
ATOM 1485 N N . ILE A 1 198 ? 18.109 -8.354 -10.312 1.00 95.81 198 ILE A N 1
ATOM 1486 C CA . ILE A 1 198 ? 16.666 -8.634 -10.379 1.00 95.81 198 ILE A CA 1
ATOM 1487 C C . ILE A 1 198 ? 16.136 -8.801 -8.959 1.00 95.81 198 ILE A C 1
ATOM 1489 O O . ILE A 1 198 ? 16.678 -9.575 -8.172 1.00 95.81 198 ILE A O 1
ATOM 1493 N N . GLY A 1 199 ? 15.031 -8.123 -8.665 1.00 94.25 199 GLY A N 1
ATOM 1494 C CA . GLY A 1 199 ? 14.416 -8.144 -7.346 1.00 94.25 199 GLY A CA 1
ATOM 1495 C C . GLY A 1 199 ? 14.732 -6.931 -6.482 1.00 94.25 199 GLY A C 1
ATOM 1496 O O . GLY A 1 199 ? 13.977 -6.701 -5.535 1.00 94.25 199 GLY A O 1
ATOM 1497 N N . ASP A 1 200 ? 15.757 -6.154 -6.836 1.00 95.94 200 ASP A N 1
ATOM 1498 C CA . ASP A 1 200 ? 16.061 -4.885 -6.180 1.00 95.94 200 ASP A CA 1
ATOM 1499 C C . ASP A 1 200 ? 14.966 -3.849 -6.446 1.00 95.94 200 ASP A C 1
ATOM 1501 O O . ASP A 1 200 ? 14.184 -3.954 -7.399 1.00 95.94 200 ASP A O 1
ATOM 1505 N N . TYR A 1 201 ? 14.917 -2.835 -5.586 1.00 95.00 201 TYR A N 1
ATOM 1506 C CA . TYR A 1 201 ? 13.955 -1.747 -5.677 1.00 95.00 201 TYR A CA 1
ATOM 1507 C C . TYR A 1 201 ? 14.663 -0.418 -5.907 1.00 95.00 201 TYR A C 1
ATOM 1509 O O . TYR A 1 201 ? 15.614 -0.076 -5.207 1.00 95.00 201 TYR A O 1
ATOM 1517 N N . MET A 1 202 ? 14.148 0.338 -6.868 1.00 95.12 202 MET A N 1
ATOM 1518 C CA . MET A 1 202 ? 14.444 1.753 -7.054 1.00 95.12 202 MET A CA 1
ATOM 1519 C C . MET A 1 202 ? 13.534 2.554 -6.134 1.00 95.12 202 MET A C 1
ATOM 1521 O O . MET A 1 202 ? 12.341 2.260 -6.078 1.00 95.12 202 MET A O 1
ATOM 1525 N N . ASN A 1 203 ? 14.090 3.541 -5.438 1.00 93.12 203 ASN A N 1
ATOM 1526 C CA . ASN A 1 203 ? 13.361 4.444 -4.556 1.00 93.12 203 ASN A CA 1
ATOM 1527 C C . ASN A 1 203 ? 13.786 5.884 -4.880 1.00 93.12 203 ASN A C 1
ATOM 1529 O O . ASN A 1 203 ? 14.987 6.165 -4.830 1.00 93.12 203 ASN A O 1
ATOM 1533 N N . VAL A 1 204 ? 12.823 6.727 -5.262 1.00 89.38 204 VAL A N 1
ATOM 1534 C CA . VAL A 1 204 ? 13.006 8.147 -5.616 1.00 89.38 204 VAL A CA 1
ATOM 1535 C C . VAL A 1 204 ? 12.095 8.996 -4.753 1.00 89.38 204 VAL A C 1
ATOM 1537 O O . VAL A 1 204 ? 10.898 8.633 -4.659 1.00 89.38 204 VAL A O 1
#